Protein AF-A0A2V5LHI2-F1 (afdb_monomer)

Radius of gyration: 23.82 Å; Cα contacts (8 Å, |Δi|>4): 399; chains: 1; bounding box: 64×35×68 Å

Mean predicted aligned error: 6.92 Å

Structure (mmCIF, N/CA/C/O backbone):
data_AF-A0A2V5LHI2-F1
#
_entry.id   AF-A0A2V5LHI2-F1
#
loop_
_atom_site.group_PDB
_atom_site.id
_atom_site.type_symbol
_atom_site.label_atom_id
_atom_site.label_alt_id
_atom_site.label_comp_id
_atom_site.label_asym_id
_atom_site.label_entity_id
_atom_site.label_seq_id
_atom_site.pdbx_PDB_ins_code
_atom_site.Cartn_x
_atom_site.Cartn_y
_atom_site.Cartn_z
_atom_site.occupancy
_atom_site.B_iso_or_equiv
_atom_site.auth_seq_id
_atom_site.auth_comp_id
_atom_site.auth_asym_id
_atom_site.auth_atom_id
_atom_site.pdbx_PDB_model_num
ATOM 1 N N . MET A 1 1 ? -33.728 -12.551 20.801 1.00 77.94 1 MET A N 1
ATOM 2 C CA . MET A 1 1 ? -33.497 -11.741 19.587 1.00 77.94 1 MET A CA 1
ATOM 3 C C . MET A 1 1 ? -33.547 -12.678 18.391 1.00 77.94 1 MET A C 1
ATOM 5 O O . MET A 1 1 ? -32.832 -13.670 18.415 1.00 77.94 1 MET A O 1
ATOM 9 N N . LYS A 1 2 ? -34.434 -12.453 17.415 1.00 84.00 2 LYS A N 1
ATOM 10 C CA . LYS A 1 2 ? -34.475 -13.264 16.189 1.00 84.00 2 LYS A CA 1
ATOM 11 C C . LYS A 1 2 ? -33.563 -12.589 15.167 1.00 84.00 2 LYS A C 1
ATOM 13 O O . LYS A 1 2 ? -33.794 -11.435 14.829 1.00 84.00 2 LYS A O 1
ATOM 18 N N . LEU A 1 3 ? -32.499 -13.272 14.760 1.00 84.56 3 LEU A N 1
ATOM 19 C CA . LEU A 1 3 ? -31.575 -12.773 13.744 1.00 84.56 3 LEU A CA 1
ATOM 20 C C . LEU A 1 3 ? -32.176 -13.025 12.359 1.00 84.56 3 LEU A C 1
ATOM 22 O O . LEU A 1 3 ? -32.619 -14.139 12.074 1.00 84.56 3 LEU A O 1
ATOM 26 N N . HIS A 1 4 ? -32.191 -11.995 11.518 1.00 84.50 4 HIS A N 1
ATOM 27 C CA . HIS A 1 4 ? -32.606 -12.079 10.121 1.00 84.50 4 HIS A C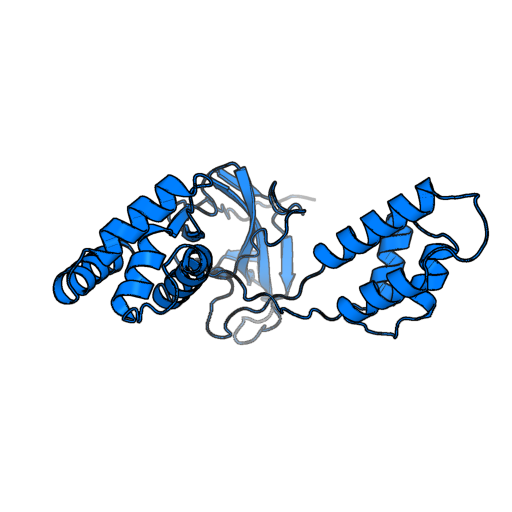A 1
ATOM 28 C C . HIS A 1 4 ? -31.360 -11.904 9.245 1.00 84.50 4 HIS A C 1
ATOM 30 O O . HIS A 1 4 ? -30.781 -10.818 9.252 1.00 84.50 4 HIS A O 1
ATOM 36 N N . PRO A 1 5 ? -30.898 -12.953 8.541 1.00 86.38 5 PRO A N 1
ATOM 37 C CA . PRO A 1 5 ? -29.776 -12.825 7.620 1.00 86.38 5 PRO A CA 1
ATOM 38 C C . PRO A 1 5 ? -30.110 -11.824 6.514 1.00 86.38 5 PRO A C 1
ATOM 40 O O . PRO A 1 5 ? -31.181 -11.902 5.917 1.00 86.38 5 PRO A O 1
ATOM 43 N N . THR A 1 6 ? -29.179 -10.923 6.215 1.00 87.12 6 THR A N 1
ATOM 44 C CA . THR A 1 6 ? -29.333 -9.926 5.143 1.00 87.12 6 THR A CA 1
ATOM 45 C C . THR A 1 6 ? -29.234 -10.547 3.749 1.00 87.12 6 THR A C 1
ATOM 47 O O . THR A 1 6 ? -29.628 -9.925 2.772 1.00 87.12 6 THR A O 1
ATOM 50 N N . GLY A 1 7 ? -28.689 -11.765 3.640 1.00 88.69 7 GLY A N 1
ATOM 51 C CA . GLY A 1 7 ? -28.425 -12.437 2.364 1.00 88.69 7 GLY A CA 1
ATOM 52 C C . GLY A 1 7 ? -27.186 -11.917 1.626 1.00 88.69 7 GLY A C 1
ATOM 53 O O . GLY A 1 7 ? -26.819 -12.474 0.595 1.00 88.69 7 GLY A O 1
ATOM 54 N N . VAL A 1 8 ? -26.516 -10.892 2.159 1.00 90.56 8 VAL A N 1
ATOM 55 C CA . VAL A 1 8 ? -25.285 -10.334 1.591 1.00 90.56 8 VAL A CA 1
ATOM 56 C C . VAL A 1 8 ? -24.135 -11.322 1.785 1.00 90.56 8 VAL A C 1
ATOM 58 O O . VAL A 1 8 ? -23.843 -11.737 2.907 1.00 90.56 8 VAL A O 1
ATOM 61 N N . VAL A 1 9 ? -23.458 -11.668 0.690 1.00 90.44 9 VAL A N 1
ATOM 62 C CA . VAL A 1 9 ? -22.260 -12.515 0.689 1.00 90.44 9 VAL A CA 1
ATOM 63 C C . VAL A 1 9 ? -21.150 -11.786 -0.056 1.00 90.44 9 VAL A C 1
ATOM 65 O O . VAL A 1 9 ? -21.345 -11.341 -1.185 1.00 90.44 9 VAL A O 1
ATOM 68 N N . LEU A 1 10 ? -19.985 -11.667 0.578 1.00 91.00 10 LEU A N 1
ATOM 69 C CA . LEU A 1 10 ? -18.801 -11.052 -0.013 1.00 91.00 10 LEU A CA 1
ATOM 70 C C . LEU A 1 10 ? -17.827 -12.154 -0.410 1.00 91.00 10 LEU A C 1
ATOM 72 O O . LEU A 1 10 ? -17.337 -12.890 0.445 1.00 91.00 10 LEU A O 1
ATOM 76 N N . TRP A 1 11 ? -17.563 -12.258 -1.707 1.00 89.25 11 TRP A N 1
ATOM 77 C CA . TRP A 1 11 ? -16.582 -13.193 -2.240 1.00 89.25 11 TRP A CA 1
ATOM 78 C C . TRP A 1 11 ? -15.240 -12.491 -2.462 1.00 89.25 11 TRP A C 1
ATOM 80 O O . TRP A 1 11 ? -15.242 -11.321 -2.861 1.00 89.25 11 TRP A O 1
ATOM 90 N N . PRO A 1 12 ? -14.116 -13.183 -2.213 1.00 88.75 12 PRO A N 1
ATOM 91 C CA . PRO A 1 12 ? -12.809 -12.714 -2.649 1.00 88.75 12 PRO A CA 1
ATOM 92 C C . PRO A 1 12 ? -12.713 -12.704 -4.188 1.00 88.75 12 PRO A C 1
ATOM 94 O O . PRO A 1 12 ? -13.161 -13.650 -4.840 1.00 88.75 12 PRO A O 1
ATOM 97 N N . ASP A 1 13 ? -12.126 -11.656 -4.762 1.00 89.50 13 ASP A N 1
ATOM 98 C CA . ASP A 1 13 ? -11.801 -11.506 -6.181 1.00 89.50 13 ASP A CA 1
ATOM 99 C C . ASP A 1 13 ? -10.279 -11.424 -6.405 1.00 89.50 13 ASP A C 1
ATOM 101 O O . ASP A 1 13 ? -9.618 -10.409 -6.171 1.00 89.50 13 ASP A O 1
ATOM 105 N N . ASN A 1 14 ? -9.709 -12.508 -6.931 1.00 88.31 14 ASN A N 1
ATOM 106 C CA . ASN A 1 14 ? -8.278 -12.601 -7.221 1.00 88.31 14 ASN A CA 1
ATOM 107 C C . ASN A 1 14 ? -7.810 -11.703 -8.381 1.00 88.31 14 ASN A C 1
ATOM 109 O O . ASN A 1 14 ? -6.608 -11.615 -8.623 1.00 88.31 14 ASN A O 1
ATOM 113 N N . LYS A 1 15 ? -8.725 -11.035 -9.093 1.00 89.19 15 LYS A N 1
ATOM 114 C CA . LYS A 1 15 ? -8.384 -10.061 -10.137 1.00 89.19 15 LYS A CA 1
ATOM 115 C C . LYS A 1 15 ? -8.011 -8.700 -9.570 1.00 89.19 15 LYS A C 1
ATOM 117 O O . LYS A 1 15 ? -7.418 -7.899 -10.287 1.00 89.19 15 LYS A O 1
ATOM 122 N N . ARG A 1 16 ? -8.337 -8.436 -8.302 1.00 90.94 16 ARG A N 1
ATOM 123 C CA . ARG A 1 16 ? -7.951 -7.208 -7.609 1.00 90.94 16 ARG A CA 1
ATOM 124 C C . ARG A 1 16 ? -6.487 -7.309 -7.209 1.00 90.94 16 ARG A C 1
ATOM 126 O O . ARG A 1 16 ? -6.136 -7.904 -6.188 1.00 90.94 16 ARG A O 1
ATOM 133 N N . VAL A 1 17 ? -5.631 -6.766 -8.065 1.00 92.12 17 VAL A N 1
ATOM 134 C CA . VAL A 1 17 ? -4.176 -6.877 -7.964 1.00 92.12 17 VAL A CA 1
ATOM 135 C C . VAL A 1 17 ? -3.530 -5.524 -7.715 1.00 92.12 17 VAL A C 1
ATOM 137 O O . VAL A 1 17 ? -4.006 -4.496 -8.181 1.00 92.12 17 VAL A O 1
ATOM 140 N N . VAL A 1 18 ? -2.404 -5.531 -7.007 1.00 90.69 18 VAL A N 1
ATOM 141 C CA . VAL A 1 18 ? -1.553 -4.351 -6.816 1.00 90.69 18 VAL A CA 1
ATOM 142 C C . VAL A 1 18 ? -0.156 -4.601 -7.375 1.00 90.69 18 VAL A C 1
ATOM 144 O O . VAL A 1 18 ? 0.395 -5.692 -7.215 1.00 90.69 18 VAL A O 1
ATOM 147 N N . VAL A 1 19 ? 0.438 -3.591 -8.016 1.00 91.06 19 VAL A N 1
ATOM 148 C CA . VAL A 1 19 ? 1.830 -3.660 -8.478 1.00 91.06 19 VAL A CA 1
ATOM 149 C C . VAL A 1 19 ? 2.781 -3.458 -7.304 1.00 91.06 19 VAL A C 1
ATOM 151 O O . VAL A 1 19 ? 2.748 -2.441 -6.610 1.00 91.06 19 VAL A O 1
ATOM 154 N N . ARG A 1 20 ? 3.673 -4.423 -7.098 1.00 88.44 20 ARG A N 1
ATOM 155 C CA . ARG A 1 20 ? 4.675 -4.428 -6.034 1.00 88.44 20 ARG A CA 1
ATOM 156 C C . ARG A 1 20 ? 6.087 -4.604 -6.587 1.00 88.44 20 ARG A C 1
ATOM 158 O O . ARG A 1 20 ? 6.254 -5.145 -7.679 1.00 88.44 20 ARG A O 1
ATOM 165 N N . PRO A 1 21 ? 7.120 -4.186 -5.835 1.00 91.00 21 PRO A N 1
ATOM 166 C CA . PRO A 1 21 ? 8.492 -4.494 -6.201 1.00 91.00 21 PRO A CA 1
ATOM 167 C C . PRO A 1 21 ? 8.709 -6.007 -6.162 1.00 91.00 21 PRO A C 1
ATOM 169 O O . PRO A 1 21 ? 8.462 -6.647 -5.139 1.00 91.00 21 PRO A O 1
ATOM 172 N N . PHE A 1 22 ? 9.231 -6.546 -7.254 1.00 93.00 22 PHE A N 1
ATOM 173 C CA . PHE A 1 22 ? 9.660 -7.929 -7.397 1.00 93.00 22 PHE A CA 1
ATOM 174 C C . PHE A 1 22 ? 11.152 -7.939 -7.743 1.00 93.00 22 PHE A C 1
ATOM 176 O O . PHE A 1 22 ? 11.567 -8.103 -8.889 1.00 93.00 22 PHE A O 1
ATOM 183 N N . ILE A 1 23 ? 11.972 -7.666 -6.727 1.00 92.94 23 ILE A N 1
ATOM 184 C CA . ILE A 1 23 ? 13.424 -7.513 -6.856 1.00 92.94 23 ILE A CA 1
ATOM 185 C C . ILE A 1 23 ? 14.093 -8.705 -6.178 1.00 92.94 23 ILE A C 1
ATOM 187 O O . ILE A 1 23 ? 13.801 -9.016 -5.024 1.00 92.94 23 ILE A O 1
ATOM 191 N N . SER A 1 24 ? 14.991 -9.379 -6.898 1.00 90.69 24 SER A N 1
ATOM 192 C CA . SER A 1 24 ? 15.757 -10.490 -6.335 1.00 90.69 24 SER A CA 1
ATOM 193 C C . SER A 1 24 ? 16.717 -10.000 -5.249 1.00 90.69 24 SER A C 1
ATOM 195 O O . SER A 1 24 ? 17.316 -8.935 -5.381 1.00 90.69 24 SER A O 1
ATOM 197 N N . LEU A 1 25 ? 16.898 -10.804 -4.199 1.00 90.12 25 LEU A N 1
ATOM 198 C CA . LEU A 1 25 ? 17.943 -10.573 -3.196 1.00 90.12 25 LEU A CA 1
ATOM 199 C C . LEU A 1 25 ? 19.353 -10.842 -3.752 1.00 90.12 25 LEU A C 1
ATOM 201 O O . LEU A 1 25 ? 20.334 -10.381 -3.177 1.00 90.12 25 LEU A O 1
ATOM 205 N N . ASP A 1 26 ? 19.451 -11.578 -4.861 1.00 92.25 26 ASP A N 1
ATOM 206 C CA . ASP A 1 26 ? 20.698 -11.816 -5.582 1.00 92.25 26 ASP A CA 1
ATOM 207 C C . ASP A 1 26 ? 21.039 -10.602 -6.459 1.00 92.25 26 ASP A C 1
ATOM 209 O O . ASP A 1 26 ? 20.414 -10.363 -7.498 1.00 92.25 26 ASP A O 1
ATOM 213 N N . SER A 1 27 ? 22.041 -9.832 -6.032 1.00 90.69 27 SER A N 1
ATOM 214 C CA . SER A 1 27 ? 22.487 -8.629 -6.735 1.00 90.69 27 SER A CA 1
ATOM 215 C C . SER A 1 27 ? 23.040 -8.925 -8.128 1.00 90.69 27 SER A C 1
ATOM 217 O O . SER A 1 27 ? 22.843 -8.110 -9.026 1.00 90.69 27 SER A O 1
ATOM 219 N N . THR A 1 28 ? 23.664 -10.086 -8.351 1.00 93.81 28 THR A N 1
ATOM 220 C CA . THR A 1 28 ? 24.168 -10.478 -9.674 1.00 93.81 28 THR A CA 1
ATOM 221 C C . THR A 1 28 ? 23.007 -10.654 -10.643 1.00 93.81 28 THR A C 1
ATOM 223 O O . THR A 1 28 ? 23.016 -10.091 -11.736 1.00 93.81 28 THR A O 1
ATOM 226 N N . ARG A 1 29 ? 21.934 -11.324 -10.209 1.00 94.94 29 ARG A N 1
ATOM 227 C CA . ARG A 1 29 ? 20.726 -11.478 -11.029 1.00 94.94 29 ARG A CA 1
ATOM 228 C C . ARG A 1 29 ? 20.081 -10.137 -11.377 1.00 94.94 29 ARG A C 1
ATOM 230 O O . ARG A 1 29 ? 19.601 -9.966 -12.499 1.00 94.94 29 ARG A O 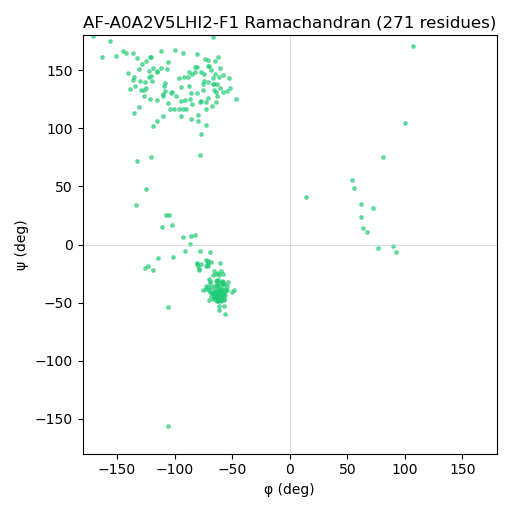1
ATOM 237 N N . VAL A 1 30 ? 20.034 -9.198 -10.432 1.00 96.00 30 VAL A N 1
ATOM 238 C CA . VAL A 1 30 ? 19.481 -7.858 -10.686 1.00 96.00 30 VAL A CA 1
ATOM 239 C C . VAL A 1 30 ? 20.358 -7.100 -11.693 1.00 96.00 30 VAL A C 1
ATOM 241 O O . VAL A 1 30 ? 19.825 -6.565 -12.667 1.00 96.00 30 VAL A O 1
ATOM 244 N N . GLN A 1 31 ? 21.684 -7.139 -11.539 1.00 94.94 31 GLN A N 1
ATOM 245 C CA . GLN A 1 31 ? 22.635 -6.548 -12.488 1.00 94.94 31 GLN A CA 1
ATOM 246 C C . GLN A 1 31 ? 22.507 -7.144 -13.897 1.00 94.94 31 GLN A C 1
ATOM 248 O O . GLN A 1 31 ? 22.465 -6.392 -14.867 1.00 94.94 31 GLN A O 1
ATOM 253 N N . ASP A 1 32 ? 22.350 -8.462 -14.029 1.00 96.06 32 ASP A N 1
ATOM 254 C CA . ASP A 1 32 ? 22.187 -9.133 -15.326 1.00 96.06 32 ASP A CA 1
ATOM 255 C C . ASP A 1 32 ? 20.882 -8.743 -16.039 1.00 96.06 32 ASP A C 1
ATOM 257 O O . ASP A 1 32 ? 20.818 -8.657 -17.270 1.00 96.06 32 ASP A O 1
ATOM 261 N N . ILE A 1 33 ? 19.794 -8.532 -15.291 1.00 96.94 33 ILE A N 1
ATOM 262 C CA . ILE A 1 33 ? 18.530 -8.018 -15.845 1.00 96.94 33 ILE A CA 1
ATOM 263 C C . ILE A 1 33 ? 18.723 -6.578 -16.335 1.00 96.94 33 ILE A C 1
ATOM 265 O O . ILE A 1 33 ? 18.349 -6.270 -17.467 1.00 96.94 33 ILE A O 1
ATOM 269 N N . ILE A 1 34 ? 19.349 -5.723 -15.520 1.00 96.38 34 ILE A N 1
ATOM 270 C CA . ILE A 1 34 ? 19.634 -4.328 -15.876 1.00 96.38 34 ILE A CA 1
ATOM 271 C C . ILE A 1 34 ? 20.522 -4.259 -17.120 1.00 96.38 34 ILE A C 1
ATOM 273 O O . ILE A 1 34 ? 20.179 -3.556 -18.064 1.00 96.38 34 ILE A O 1
ATOM 277 N N . ALA A 1 35 ? 21.616 -5.021 -17.168 1.00 95.44 35 ALA A N 1
ATOM 278 C CA . ALA A 1 35 ? 22.545 -5.028 -18.294 1.00 95.44 35 ALA A CA 1
ATOM 279 C C . ALA A 1 35 ? 21.849 -5.395 -19.613 1.00 95.44 35 ALA A C 1
ATOM 281 O O . ALA A 1 35 ? 22.081 -4.758 -20.638 1.00 95.44 35 ALA A O 1
ATOM 282 N N . ARG A 1 36 ? 20.932 -6.372 -19.585 1.00 96.69 36 ARG A N 1
ATOM 283 C CA . ARG A 1 36 ? 20.119 -6.734 -20.757 1.00 96.69 36 ARG A CA 1
ATOM 284 C C . ARG A 1 36 ? 19.165 -5.620 -21.179 1.00 96.69 36 ARG A C 1
ATOM 286 O O . ARG A 1 36 ? 19.010 -5.399 -22.373 1.00 96.69 36 ARG A O 1
ATOM 293 N N . ALA A 1 37 ? 18.555 -4.911 -20.231 1.00 96.31 37 ALA A N 1
ATOM 294 C CA . ALA A 1 37 ? 17.693 -3.769 -20.534 1.00 96.31 37 ALA A CA 1
ATOM 295 C C . ALA A 1 37 ? 18.483 -2.568 -21.092 1.00 96.31 37 ALA A C 1
ATOM 297 O O . ALA A 1 37 ? 18.002 -1.888 -21.996 1.00 96.31 37 ALA A O 1
ATOM 298 N N . LEU A 1 38 ? 19.700 -2.325 -20.593 1.00 95.19 38 LEU A N 1
ATOM 299 C CA . LEU A 1 38 ? 20.604 -1.282 -21.094 1.00 95.19 38 LEU A CA 1
ATOM 300 C C . LEU A 1 38 ? 21.160 -1.605 -22.490 1.00 95.19 38 LEU A C 1
ATOM 302 O O . LEU A 1 38 ? 21.418 -0.692 -23.267 1.00 95.19 38 LEU A O 1
ATOM 306 N N . ALA A 1 39 ? 21.307 -2.889 -22.831 1.00 95.62 39 ALA A N 1
ATOM 307 C CA . ALA A 1 39 ? 21.770 -3.324 -24.148 1.00 95.62 39 ALA A CA 1
ATOM 308 C C . ALA A 1 39 ? 20.743 -3.103 -25.279 1.00 95.62 39 ALA A C 1
ATOM 310 O O . ALA A 1 39 ? 21.112 -3.190 -26.450 1.00 95.62 39 ALA A O 1
ATOM 311 N N . LEU A 1 40 ? 19.474 -2.825 -24.954 1.00 96.94 40 LEU A N 1
ATOM 312 C CA . LEU A 1 40 ? 18.441 -2.515 -25.943 1.00 96.94 40 LEU A CA 1
ATOM 313 C C . LEU A 1 40 ? 18.603 -1.096 -26.493 1.00 96.94 40 LEU A C 1
ATOM 315 O O . LEU A 1 40 ? 18.782 -0.124 -25.748 1.00 96.94 40 LEU A O 1
ATOM 319 N N . SER A 1 41 ? 18.418 -0.953 -27.804 1.00 97.06 41 SER A N 1
ATOM 320 C CA . SER A 1 41 ? 18.266 0.364 -28.425 1.00 97.06 41 SER A CA 1
ATOM 321 C C . SER A 1 41 ? 17.019 1.092 -27.893 1.00 97.06 41 SER A C 1
ATOM 323 O O . SER A 1 41 ? 16.112 0.481 -27.319 1.00 97.06 41 SER A O 1
ATOM 325 N N . GLU A 1 42 ? 16.951 2.417 -28.068 1.00 96.38 42 GLU A N 1
ATOM 326 C CA . GLU A 1 42 ? 15.760 3.193 -27.669 1.00 96.38 42 GLU A CA 1
ATOM 327 C C . GLU A 1 42 ? 14.474 2.678 -28.347 1.00 96.38 42 GLU A C 1
ATOM 329 O O . GLU A 1 42 ? 13.512 2.407 -27.627 1.00 96.38 42 GLU A O 1
ATOM 334 N N . PRO A 1 43 ? 14.439 2.420 -29.676 1.00 97.94 43 PRO A N 1
ATOM 335 C CA . PRO A 1 43 ? 13.223 1.917 -30.321 1.00 97.94 43 PRO A CA 1
ATOM 336 C C . PRO A 1 43 ? 12.797 0.532 -29.816 1.00 97.94 43 PRO A C 1
ATOM 338 O O . PRO A 1 43 ? 11.606 0.238 -29.716 1.00 97.94 43 PRO A O 1
ATOM 341 N N . GLU A 1 44 ? 13.755 -0.338 -29.485 1.00 98.19 44 GLU A N 1
ATOM 342 C CA . GLU A 1 44 ? 13.452 -1.644 -28.889 1.00 98.19 44 GLU A CA 1
ATOM 343 C C . GLU A 1 44 ? 12.882 -1.492 -27.481 1.00 98.19 44 GLU A C 1
ATOM 345 O O . GLU A 1 44 ? 11.914 -2.169 -27.144 1.00 98.19 44 GLU A O 1
ATOM 350 N N . THR A 1 45 ? 13.443 -0.582 -26.684 1.00 98.19 45 THR A N 1
ATOM 351 C CA . THR A 1 45 ? 12.963 -0.281 -25.332 1.00 98.19 45 THR A CA 1
ATOM 352 C C . THR A 1 45 ? 11.524 0.229 -25.361 1.00 98.19 45 THR A C 1
ATOM 354 O O . THR A 1 45 ? 10.682 -0.282 -24.628 1.00 98.19 45 THR A O 1
ATOM 357 N N . GLU A 1 46 ? 11.214 1.187 -26.237 1.00 97.94 46 GLU A N 1
ATOM 358 C CA . GLU A 1 46 ? 9.853 1.710 -26.407 1.00 97.94 46 GLU A CA 1
ATOM 359 C C . GLU A 1 46 ? 8.878 0.612 -26.835 1.00 97.94 46 GLU A C 1
ATOM 361 O O . GLU A 1 46 ? 7.795 0.480 -26.263 1.00 97.94 46 GLU A O 1
ATOM 366 N N . LYS A 1 47 ? 9.281 -0.237 -27.788 1.00 98.19 47 LYS A N 1
ATOM 367 C CA . LYS A 1 47 ? 8.471 -1.378 -28.220 1.00 98.19 47 LYS A CA 1
ATOM 368 C C . LYS A 1 47 ? 8.184 -2.343 -27.067 1.00 98.19 47 LYS A C 1
ATOM 370 O O . LYS A 1 47 ? 7.040 -2.762 -26.913 1.00 98.19 47 LYS A O 1
ATOM 375 N N . GLN A 1 48 ? 9.191 -2.708 -26.271 1.00 98.06 48 GLN A N 1
ATOM 376 C CA . GLN A 1 48 ? 8.999 -3.607 -25.127 1.00 98.06 48 GLN A CA 1
ATOM 377 C C . GLN A 1 48 ? 8.122 -2.969 -24.048 1.00 98.06 48 GLN A C 1
ATOM 379 O O . GLN A 1 48 ? 7.225 -3.625 -23.526 1.00 98.06 48 GLN A O 1
ATOM 384 N N . LEU A 1 49 ? 8.324 -1.683 -23.758 1.00 97.44 49 LEU A N 1
ATOM 385 C CA . LEU A 1 49 ? 7.502 -0.951 -22.801 1.00 97.44 49 LEU A CA 1
ATOM 386 C C . LEU A 1 49 ? 6.028 -0.910 -23.225 1.00 97.44 49 LEU A C 1
ATOM 388 O O . LEU A 1 49 ? 5.155 -1.083 -22.381 1.00 97.44 49 LEU A O 1
ATOM 392 N N . LEU A 1 50 ? 5.739 -0.716 -24.516 1.00 96.69 50 LEU A N 1
ATOM 393 C CA . LEU A 1 50 ? 4.366 -0.736 -25.031 1.00 96.69 50 LEU A CA 1
ATOM 394 C C . LEU A 1 50 ? 3.703 -2.108 -24.873 1.00 96.69 50 LEU A C 1
ATOM 396 O O . LEU A 1 50 ? 2.537 -2.167 -24.493 1.00 96.69 50 LEU A O 1
ATOM 400 N N . LEU A 1 51 ? 4.437 -3.196 -25.129 1.00 96.31 51 LEU A N 1
ATOM 401 C CA . LEU A 1 51 ? 3.925 -4.556 -24.931 1.00 96.31 51 LEU A CA 1
ATOM 402 C C . LEU A 1 51 ? 3.600 -4.813 -23.458 1.00 96.31 51 LEU A C 1
ATOM 404 O O . LEU A 1 51 ? 2.492 -5.227 -23.141 1.00 96.31 51 LEU A O 1
ATOM 408 N N . VAL A 1 52 ? 4.530 -4.479 -22.558 1.00 94.88 52 VAL A N 1
ATOM 409 C CA . VAL A 1 52 ? 4.300 -4.627 -21.116 1.00 94.88 52 VAL A CA 1
ATOM 410 C C . VAL A 1 52 ? 3.154 -3.731 -20.655 1.00 94.88 52 VAL A C 1
ATOM 412 O O . VAL A 1 52 ? 2.365 -4.140 -19.821 1.00 94.88 52 VAL A O 1
ATOM 415 N N . ARG A 1 53 ? 2.992 -2.522 -21.197 1.00 94.81 53 ARG A N 1
ATOM 416 C CA . ARG A 1 53 ? 1.839 -1.682 -20.849 1.00 94.81 53 ARG A CA 1
ATOM 417 C C . ARG A 1 53 ? 0.524 -2.336 -21.258 1.00 94.81 53 ARG A C 1
ATOM 419 O O . ARG A 1 53 ? -0.371 -2.418 -20.428 1.00 94.81 53 ARG A O 1
ATOM 426 N N . ALA A 1 54 ? 0.431 -2.847 -22.484 1.00 93.25 54 ALA A N 1
ATOM 427 C CA . ALA A 1 54 ? -0.782 -3.494 -22.982 1.00 93.25 54 ALA A CA 1
ATOM 428 C C . ALA A 1 54 ? -1.230 -4.681 -22.109 1.00 93.25 54 ALA A C 1
ATOM 430 O O . ALA A 1 54 ? -2.427 -4.880 -21.925 1.00 93.25 54 ALA A O 1
ATOM 431 N N . ASP A 1 55 ? -0.287 -5.418 -21.518 1.00 90.94 55 ASP A N 1
ATOM 432 C CA . ASP A 1 55 ? -0.598 -6.551 -20.641 1.00 90.94 55 ASP A CA 1
ATOM 433 C C . ASP A 1 55 ? -1.166 -6.128 -19.263 1.00 90.94 55 ASP A C 1
ATOM 435 O O . ASP A 1 55 ? -1.779 -6.946 -18.572 1.00 90.94 55 ASP A O 1
ATOM 439 N N . PHE A 1 56 ? -0.979 -4.874 -18.827 1.00 90.06 56 PHE A N 1
ATOM 440 C CA . PHE A 1 56 ? -1.292 -4.421 -17.459 1.00 90.06 56 PHE A CA 1
ATOM 441 C C . PHE A 1 56 ? -2.268 -3.231 -17.379 1.00 90.06 56 PHE A C 1
ATOM 443 O O . PHE A 1 56 ? -2.863 -3.027 -16.321 1.00 90.06 56 PHE A O 1
ATOM 450 N N . ASP A 1 57 ? -2.467 -2.467 -18.457 1.00 84.69 57 ASP A N 1
ATOM 451 C CA . ASP A 1 57 ? -3.202 -1.185 -18.449 1.00 84.69 57 ASP A CA 1
ATOM 452 C C . ASP A 1 57 ? -4.658 -1.309 -17.964 1.00 84.69 57 ASP A C 1
ATOM 454 O O . ASP A 1 57 ? -5.174 -0.432 -17.282 1.00 84.69 57 ASP A O 1
ATOM 458 N N . GLU A 1 58 ? -5.319 -2.440 -18.232 1.00 87.81 58 GLU A N 1
ATOM 459 C CA . GLU A 1 58 ? -6.716 -2.655 -17.822 1.00 87.81 58 GLU A CA 1
ATOM 460 C C . GLU A 1 58 ? -6.899 -2.882 -16.309 1.00 87.81 58 GLU A C 1
ATOM 462 O O . GLU A 1 58 ? -8.028 -2.862 -15.817 1.00 87.81 58 GLU A O 1
ATOM 467 N N . ARG A 1 59 ? -5.815 -3.140 -15.564 1.00 88.31 59 ARG A N 1
ATOM 468 C CA . ARG A 1 59 ? -5.873 -3.608 -14.165 1.00 88.31 59 ARG A CA 1
ATOM 469 C C . ARG A 1 59 ? -5.323 -2.615 -13.151 1.00 88.31 59 ARG A C 1
ATOM 471 O O . ARG A 1 59 ? -5.536 -2.799 -11.956 1.00 88.31 59 ARG A O 1
ATOM 478 N N . HIS A 1 60 ? -4.645 -1.563 -13.604 1.00 90.19 60 HIS A N 1
ATOM 479 C CA . HIS A 1 60 ? -3.890 -0.671 -12.727 1.00 90.19 60 HIS A CA 1
ATOM 480 C C . HIS A 1 60 ? -4.116 0.793 -13.055 1.00 90.19 60 HIS A C 1
ATOM 482 O O . HIS A 1 60 ? -4.181 1.190 -14.212 1.00 90.19 60 HIS A O 1
ATOM 488 N N . ILE A 1 61 ? -4.135 1.606 -12.004 1.00 84.94 61 ILE A N 1
ATOM 489 C CA . ILE A 1 61 ? -4.096 3.062 -12.109 1.00 84.94 61 ILE A CA 1
ATOM 490 C C . ILE A 1 61 ? -2.630 3.499 -11.969 1.00 84.94 61 ILE A C 1
ATOM 492 O O . ILE A 1 61 ? -1.912 3.010 -11.096 1.00 84.94 61 ILE A O 1
ATOM 496 N N . ASP A 1 62 ? -2.180 4.418 -12.827 1.00 84.94 62 ASP A N 1
ATOM 497 C CA . ASP A 1 62 ? -0.856 5.058 -12.764 1.00 84.94 62 ASP A CA 1
ATOM 498 C C . ASP A 1 62 ? 0.354 4.090 -12.758 1.00 84.94 62 ASP A C 1
ATOM 500 O O . ASP A 1 62 ? 1.292 4.239 -11.962 1.00 84.94 62 ASP A O 1
ATOM 504 N N . LEU A 1 63 ? 0.385 3.114 -13.677 1.00 91.00 63 LEU A N 1
ATOM 505 C CA . LEU A 1 63 ? 1.507 2.165 -13.830 1.00 91.00 63 LEU A CA 1
ATOM 506 C C . LEU A 1 63 ? 2.876 2.847 -13.907 1.00 91.00 63 LEU A C 1
ATOM 508 O O . LEU A 1 63 ? 3.824 2.400 -13.261 1.00 91.00 63 LEU A O 1
ATOM 512 N N . ASP A 1 64 ? 2.968 3.963 -14.628 1.00 93.88 64 ASP A N 1
ATOM 513 C CA . ASP A 1 64 ? 4.226 4.686 -14.813 1.00 93.88 64 ASP A CA 1
ATOM 514 C C . ASP A 1 64 ? 4.810 5.174 -13.491 1.00 93.88 64 ASP A C 1
ATOM 516 O O . ASP A 1 64 ? 6.009 5.042 -13.238 1.00 93.88 64 ASP A O 1
ATOM 520 N N . LYS A 1 65 ? 3.953 5.664 -12.593 1.00 91.56 65 LYS A N 1
ATOM 521 C CA . LYS A 1 65 ? 4.368 6.102 -11.261 1.00 91.56 65 LYS A CA 1
ATOM 522 C C . LYS A 1 65 ? 4.910 4.929 -10.444 1.00 91.56 65 LYS A C 1
ATOM 524 O O . LYS A 1 65 ? 5.938 5.067 -9.776 1.00 91.56 65 LYS A O 1
ATOM 529 N N . SER A 1 66 ? 4.255 3.772 -10.519 1.00 91.81 66 SER A N 1
ATOM 530 C CA . SER A 1 66 ? 4.697 2.541 -9.852 1.00 91.81 66 SER A CA 1
ATOM 531 C C . SER A 1 66 ? 6.036 2.044 -10.401 1.00 91.81 66 SER A C 1
ATOM 533 O O . SER A 1 66 ? 6.968 1.791 -9.635 1.00 91.81 66 SER A O 1
ATOM 535 N N . TRP A 1 67 ? 6.185 1.983 -11.724 1.00 96.00 67 TRP A N 1
ATOM 536 C CA . TRP A 1 67 ? 7.421 1.551 -12.372 1.00 96.00 67 TRP A CA 1
ATOM 537 C C . TRP A 1 67 ? 8.583 2.507 -12.111 1.00 96.00 67 TRP A C 1
ATOM 539 O O . TRP A 1 67 ? 9.673 2.046 -11.784 1.00 96.00 67 TRP A O 1
ATOM 549 N N . LEU A 1 68 ? 8.369 3.825 -12.134 1.00 96.31 68 LEU A N 1
ATOM 550 C CA . LEU A 1 68 ? 9.410 4.787 -11.760 1.00 96.31 68 LEU A CA 1
ATOM 551 C C . LEU A 1 68 ? 9.856 4.613 -10.302 1.00 96.31 68 LEU A C 1
ATOM 553 O O . LEU A 1 68 ? 11.055 4.640 -10.023 1.00 96.31 68 LEU A O 1
ATOM 557 N N . ARG A 1 69 ? 8.928 4.365 -9.367 1.00 92.94 69 ARG A N 1
ATOM 558 C CA . ARG A 1 69 ? 9.284 4.054 -7.970 1.00 92.94 69 ARG A CA 1
ATOM 559 C C . ARG A 1 69 ? 10.121 2.780 -7.864 1.00 92.94 69 ARG A C 1
ATOM 561 O O . ARG A 1 69 ? 11.040 2.727 -7.050 1.00 92.94 69 ARG A O 1
ATOM 568 N N . HIS A 1 70 ? 9.820 1.754 -8.657 1.00 95.25 70 HIS A N 1
ATOM 569 C CA . HIS A 1 70 ? 10.591 0.507 -8.671 1.00 95.25 70 HIS A CA 1
ATOM 570 C C . HIS A 1 70 ? 11.956 0.675 -9.338 1.00 95.25 70 HIS A C 1
ATOM 572 O O . HIS A 1 70 ? 12.943 0.142 -8.833 1.00 95.25 70 HIS A O 1
ATOM 578 N N . PHE A 1 71 ? 12.045 1.495 -10.384 1.00 96.69 71 PHE A N 1
ATOM 579 C CA . PHE A 1 71 ? 13.314 1.893 -10.982 1.00 96.69 71 PHE A CA 1
ATOM 580 C C . PHE A 1 71 ? 14.241 2.546 -9.952 1.00 96.69 71 PHE A C 1
ATOM 582 O O . PHE A 1 71 ? 15.393 2.138 -9.830 1.00 96.69 71 PHE A O 1
ATOM 589 N N . GLU A 1 72 ? 13.755 3.500 -9.150 1.00 95.19 72 GLU A N 1
ATOM 590 C CA . GLU A 1 72 ? 14.601 4.153 -8.138 1.00 95.19 72 GLU A CA 1
ATOM 591 C C . GLU A 1 72 ? 15.141 3.164 -7.085 1.00 95.19 72 GLU A C 1
ATOM 593 O O . GLU A 1 72 ? 16.230 3.379 -6.557 1.00 95.19 72 GLU A O 1
ATOM 598 N N . LYS A 1 73 ? 14.454 2.038 -6.828 1.00 94.25 73 LYS A N 1
ATOM 599 C CA . LYS A 1 73 ? 14.957 0.979 -5.929 1.00 94.25 73 LYS A CA 1
ATOM 600 C C . LYS A 1 73 ? 16.154 0.220 -6.501 1.00 94.25 73 LYS A C 1
ATOM 602 O O . LYS A 1 73 ? 16.998 -0.235 -5.733 1.00 94.25 73 LYS A O 1
ATOM 607 N N . VAL A 1 74 ? 16.232 0.072 -7.823 1.00 95.38 74 VAL A N 1
ATOM 608 C CA . VAL A 1 74 ? 17.330 -0.644 -8.498 1.00 95.38 74 VAL A CA 1
ATOM 609 C C . VAL A 1 74 ? 18.371 0.288 -9.116 1.00 95.38 74 VAL A C 1
ATOM 611 O O . VAL A 1 74 ? 19.461 -0.157 -9.464 1.00 95.38 74 VAL A O 1
ATOM 614 N N . ARG A 1 75 ? 18.087 1.593 -9.186 1.00 93.94 75 ARG A N 1
ATOM 615 C CA . ARG A 1 75 ? 18.997 2.629 -9.685 1.00 93.94 75 ARG A CA 1
ATOM 616 C C . ARG A 1 75 ? 20.413 2.567 -9.095 1.00 93.94 75 ARG A C 1
ATOM 618 O O . ARG A 1 75 ? 21.341 2.766 -9.873 1.00 93.94 75 ARG A O 1
ATOM 625 N N . PRO A 1 76 ? 20.641 2.264 -7.798 1.00 92.88 76 PRO A N 1
ATOM 626 C CA . PRO A 1 76 ? 22.000 2.143 -7.258 1.00 92.88 76 PRO A CA 1
ATOM 627 C C . PRO A 1 76 ? 22.864 1.058 -7.918 1.00 92.88 76 PRO A C 1
ATOM 629 O O . PRO A 1 76 ? 24.077 1.059 -7.738 1.00 92.88 76 PRO A O 1
ATOM 632 N N . GLN A 1 77 ? 22.259 0.124 -8.657 1.00 91.38 77 GLN A N 1
ATOM 633 C CA . GLN A 1 77 ? 22.961 -0.954 -9.361 1.00 91.38 77 GLN A CA 1
ATOM 634 C C . GLN A 1 77 ? 23.353 -0.581 -10.795 1.00 91.38 77 GLN A C 1
ATOM 636 O O . GLN A 1 77 ? 24.025 -1.352 -11.475 1.00 91.38 77 GLN A O 1
ATOM 641 N N . ILE A 1 78 ? 22.929 0.594 -11.256 1.00 90.06 78 ILE A N 1
ATOM 642 C CA . ILE A 1 78 ? 23.256 1.137 -12.569 1.00 90.06 78 ILE A CA 1
ATOM 643 C C . ILE A 1 78 ? 24.578 1.912 -12.461 1.00 90.06 78 ILE A C 1
ATOM 645 O O . ILE A 1 78 ? 24.750 2.676 -11.504 1.00 90.06 78 ILE A O 1
ATOM 649 N N . PRO A 1 79 ? 25.511 1.764 -13.422 1.00 83.50 79 PRO A N 1
ATOM 650 C CA . PRO A 1 79 ? 26.754 2.528 -13.440 1.00 83.50 79 PRO A CA 1
ATOM 651 C C . PRO A 1 79 ? 26.529 4.044 -13.322 1.00 83.50 79 PRO A C 1
ATOM 653 O O . PRO A 1 79 ? 25.674 4.638 -13.984 1.00 83.50 79 PRO A O 1
ATOM 656 N N . ALA A 1 80 ? 27.320 4.698 -12.469 1.00 79.56 80 ALA A N 1
ATOM 657 C CA . ALA A 1 80 ? 27.202 6.133 -12.240 1.00 79.56 80 ALA A CA 1
ATOM 658 C C . ALA A 1 80 ? 27.512 6.942 -13.514 1.00 79.56 80 ALA A C 1
ATOM 660 O O . ALA A 1 80 ? 28.479 6.668 -14.222 1.00 79.56 80 ALA A O 1
ATOM 661 N N . GLY A 1 81 ? 26.717 7.985 -13.771 1.00 73.44 81 GLY A N 1
ATOM 662 C CA . GLY A 1 81 ? 26.910 8.907 -14.899 1.00 73.44 81 GLY A CA 1
ATOM 663 C C . GLY A 1 81 ? 26.157 8.535 -16.179 1.00 73.44 81 GLY A C 1
ATOM 664 O O . GLY A 1 81 ? 26.116 9.342 -17.108 1.00 73.44 81 GLY A O 1
ATOM 665 N N . GLU A 1 82 ? 25.508 7.371 -16.223 1.00 78.50 82 GLU A N 1
ATOM 666 C CA . GLU A 1 82 ? 24.685 6.968 -17.360 1.00 78.50 82 GLU A CA 1
ATOM 667 C C . GLU A 1 82 ? 23.372 7.768 -17.403 1.00 78.50 82 GLU A C 1
ATOM 669 O O . GLU A 1 82 ? 22.588 7.793 -16.448 1.00 78.50 82 GLU A O 1
ATOM 674 N N . ARG A 1 83 ? 23.128 8.468 -18.517 1.00 84.81 83 ARG A N 1
ATOM 675 C CA . ARG A 1 83 ? 21.854 9.156 -18.759 1.00 84.81 83 ARG A CA 1
ATOM 676 C C . ARG A 1 83 ? 20.873 8.167 -19.369 1.00 84.81 83 ARG A C 1
ATOM 678 O O . ARG A 1 83 ? 21.005 7.806 -20.532 1.00 84.81 83 ARG A O 1
ATOM 685 N N . ILE A 1 84 ? 19.881 7.766 -18.585 1.00 93.19 84 ILE A N 1
ATOM 686 C CA . ILE A 1 84 ? 18.854 6.812 -19.005 1.00 93.19 84 ILE A CA 1
ATOM 687 C C . ILE A 1 84 ? 17.595 7.575 -19.418 1.00 93.19 84 ILE A C 1
ATOM 689 O O . ILE A 1 84 ? 17.095 8.409 -18.658 1.00 93.19 84 ILE A O 1
ATOM 693 N N . SER A 1 85 ? 17.094 7.283 -20.619 1.00 95.56 85 SER A N 1
ATOM 694 C CA . SER A 1 85 ? 15.836 7.821 -21.135 1.00 95.56 85 SER A CA 1
ATOM 695 C C . SER A 1 85 ? 14.653 7.412 -20.250 1.00 95.56 85 SER A C 1
ATOM 697 O O . SER A 1 85 ? 14.667 6.371 -19.593 1.00 95.56 85 SER A O 1
ATOM 699 N N . GLU A 1 86 ? 13.605 8.231 -20.215 1.00 96.56 86 GLU A N 1
ATOM 700 C CA . GLU A 1 86 ? 12.406 7.928 -19.427 1.00 96.56 86 GLU A CA 1
ATOM 701 C C . GLU A 1 86 ? 11.741 6.589 -19.810 1.00 96.56 86 GLU A C 1
ATOM 703 O O . GLU A 1 86 ? 11.492 5.800 -18.893 1.00 96.56 86 GLU A O 1
ATOM 708 N N . PRO A 1 87 ? 11.565 6.238 -21.105 1.00 97.81 87 PRO A N 1
ATOM 709 C CA . PRO A 1 87 ? 11.066 4.918 -21.491 1.00 97.81 87 PRO A CA 1
ATOM 710 C C . PRO A 1 87 ? 11.907 3.770 -20.926 1.00 97.81 87 PRO A C 1
ATOM 712 O O . PRO A 1 87 ? 11.360 2.773 -20.456 1.00 97.81 87 PRO A O 1
ATOM 715 N N . ARG A 1 88 ? 13.239 3.912 -20.892 1.00 97.69 88 ARG A N 1
ATOM 716 C CA . ARG A 1 88 ? 14.109 2.876 -20.324 1.00 97.69 88 ARG A CA 1
ATOM 717 C C . ARG A 1 88 ? 14.001 2.791 -18.805 1.00 97.69 88 ARG A C 1
ATOM 719 O O . ARG A 1 88 ? 14.013 1.685 -18.269 1.00 97.69 88 ARG A O 1
ATOM 726 N N . ARG A 1 89 ? 13.834 3.917 -18.104 1.00 97.81 89 ARG A N 1
ATOM 727 C CA . ARG A 1 89 ? 13.561 3.917 -16.653 1.00 97.81 89 ARG A CA 1
ATOM 728 C C . ARG A 1 89 ? 12.260 3.176 -16.345 1.00 97.81 89 ARG A C 1
ATOM 730 O O . ARG A 1 89 ? 12.257 2.316 -15.469 1.00 97.81 89 ARG A O 1
ATOM 737 N N . LEU A 1 90 ? 11.195 3.462 -17.095 1.00 98.06 90 LEU A N 1
ATOM 738 C CA . LEU A 1 90 ? 9.907 2.776 -16.972 1.00 98.06 90 LEU A CA 1
ATOM 739 C C . LEU A 1 90 ? 10.036 1.279 -17.254 1.00 98.06 90 LEU A C 1
ATOM 741 O O . LEU A 1 90 ? 9.591 0.469 -16.447 1.00 98.06 90 LEU A O 1
ATOM 745 N N . PHE A 1 91 ? 10.704 0.907 -18.346 1.00 98.19 91 PHE A N 1
ATOM 746 C CA . PHE A 1 91 ? 10.888 -0.494 -18.715 1.00 98.19 91 PHE A CA 1
ATOM 747 C C . PHE A 1 91 ? 11.684 -1.273 -17.659 1.00 98.19 91 PHE A C 1
ATOM 749 O O . PHE A 1 91 ? 11.248 -2.337 -17.227 1.00 98.19 91 PHE A O 1
ATOM 756 N N . ILE A 1 92 ? 12.803 -0.725 -17.172 1.00 97.62 92 ILE A N 1
ATOM 757 C CA . ILE A 1 92 ? 13.572 -1.332 -16.073 1.00 97.62 92 ILE A CA 1
ATOM 758 C C . ILE A 1 92 ? 12.696 -1.470 -14.823 1.00 97.62 92 ILE A C 1
ATOM 760 O O . ILE A 1 92 ? 12.674 -2.531 -14.205 1.00 97.62 92 ILE A O 1
ATOM 764 N N . GLY A 1 93 ? 11.942 -0.430 -14.464 1.00 97.56 93 GLY A N 1
ATOM 765 C CA . GLY A 1 93 ? 10.993 -0.481 -13.354 1.00 97.56 93 GLY A CA 1
ATOM 766 C C . GLY A 1 93 ? 9.960 -1.600 -13.497 1.00 97.56 93 GLY A C 1
ATOM 767 O O . GLY A 1 93 ? 9.714 -2.338 -12.540 1.00 97.56 93 GLY A O 1
ATOM 768 N N . ALA A 1 94 ? 9.407 -1.776 -14.697 1.00 97.19 94 ALA A N 1
ATOM 769 C CA . ALA A 1 94 ? 8.448 -2.828 -15.010 1.00 97.19 94 ALA A CA 1
ATOM 770 C C . ALA A 1 94 ? 9.047 -4.237 -14.856 1.00 97.19 94 ALA A C 1
ATOM 772 O O . ALA A 1 94 ? 8.410 -5.105 -14.267 1.00 97.19 94 ALA A O 1
ATOM 773 N N . LEU A 1 95 ? 10.300 -4.455 -15.280 1.00 97.19 95 LEU A N 1
ATOM 774 C CA . LEU A 1 95 ? 11.004 -5.741 -15.117 1.00 97.19 95 LEU A CA 1
ATOM 775 C C . LEU A 1 95 ? 11.204 -6.152 -13.649 1.00 97.19 95 LEU A C 1
ATOM 777 O O . LEU A 1 95 ? 11.358 -7.336 -13.354 1.00 97.19 95 LEU A O 1
ATOM 781 N N . PHE A 1 96 ? 11.207 -5.180 -12.737 1.00 97.25 96 PHE A N 1
ATOM 782 C CA . PHE A 1 96 ? 11.310 -5.384 -11.291 1.00 97.25 96 PHE A CA 1
ATOM 783 C C . PHE A 1 96 ? 9.977 -5.189 -10.569 1.00 97.25 96 PHE A C 1
ATOM 785 O O . PHE A 1 96 ? 9.941 -4.862 -9.380 1.00 97.25 96 PHE A O 1
ATOM 792 N N . SER A 1 97 ? 8.878 -5.383 -11.290 1.00 95.19 97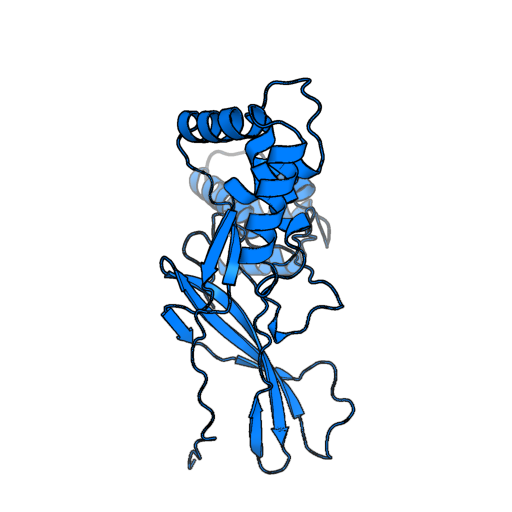 SER A N 1
ATOM 793 C CA . SER A 1 97 ? 7.521 -5.306 -10.770 1.00 95.19 97 SER A CA 1
ATOM 794 C C . SER A 1 97 ? 6.832 -6.663 -10.854 1.00 95.19 97 SER A C 1
ATOM 796 O O . SER A 1 97 ? 7.086 -7.448 -11.762 1.00 95.19 97 SER A O 1
ATOM 798 N N . GLY A 1 98 ? 5.940 -6.929 -9.908 1.00 92.44 98 GLY A N 1
ATOM 799 C CA . GLY A 1 98 ? 5.051 -8.083 -9.926 1.00 92.44 98 GLY A CA 1
ATOM 800 C C . GLY A 1 98 ? 3.672 -7.694 -9.417 1.00 92.44 98 GLY A C 1
ATOM 801 O O . GLY A 1 98 ? 3.547 -6.805 -8.574 1.00 92.44 98 GLY A O 1
ATOM 802 N N . GLU A 1 99 ? 2.640 -8.341 -9.941 1.00 92.44 99 GLU A N 1
ATOM 803 C CA . GLU A 1 99 ? 1.297 -8.240 -9.382 1.00 92.44 99 GLU A CA 1
ATOM 804 C C . GLU A 1 99 ? 1.178 -9.090 -8.127 1.00 92.44 99 GLU A C 1
ATOM 806 O O . GLU A 1 99 ? 1.819 -10.129 -7.989 1.00 92.44 99 GLU A O 1
ATOM 811 N N . TYR A 1 100 ? 0.338 -8.625 -7.216 1.00 89.56 100 TYR A N 1
ATOM 812 C CA . TYR A 1 100 ? -0.042 -9.341 -6.016 1.00 89.56 100 TYR A CA 1
ATOM 813 C C . TYR A 1 100 ? -1.562 -9.319 -5.908 1.00 89.56 100 TYR A C 1
ATOM 815 O O . TYR A 1 100 ? -2.144 -8.236 -5.805 1.00 89.56 100 TYR A O 1
ATOM 823 N N . ALA A 1 101 ? -2.198 -10.493 -5.934 1.00 91.12 101 ALA A N 1
ATOM 824 C CA . ALA A 1 101 ? -3.639 -10.612 -5.739 1.00 91.12 101 ALA A CA 1
ATOM 825 C C . ALA A 1 101 ? -4.009 -10.375 -4.267 1.00 91.12 101 ALA A C 1
ATOM 827 O O . ALA A 1 101 ? -3.606 -11.134 -3.382 1.00 91.12 101 ALA A O 1
ATOM 828 N N . LEU A 1 102 ? -4.780 -9.314 -4.021 1.00 87.62 102 LEU A N 1
ATOM 829 C CA . LEU A 1 102 ? -5.076 -8.774 -2.693 1.00 87.62 102 LEU A CA 1
ATOM 830 C C . LEU A 1 102 ? -5.922 -9.709 -1.824 1.00 87.62 102 LEU A C 1
ATOM 832 O O . LEU A 1 102 ? -5.690 -9.842 -0.624 1.00 87.62 102 LEU A O 1
ATOM 836 N N . GLU A 1 103 ? -6.925 -10.323 -2.440 1.00 88.38 103 GLU A N 1
ATOM 837 C CA . GLU A 1 103 ? -7.925 -11.162 -1.785 1.00 88.38 103 GLU A CA 1
ATOM 838 C C . GLU A 1 103 ? -7.960 -12.553 -2.438 1.00 88.38 103 GLU A C 1
ATOM 840 O O . GLU A 1 103 ? -9.008 -13.077 -2.789 1.00 88.38 103 GLU A O 1
ATOM 845 N N . SER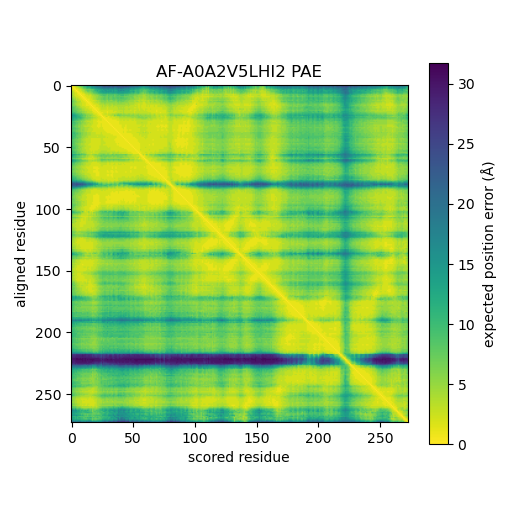 A 1 104 ? -6.790 -13.169 -2.638 1.00 85.38 104 SER A N 1
ATOM 846 C CA . SER A 1 104 ? -6.692 -14.507 -3.241 1.00 85.38 104 SER A CA 1
ATOM 847 C C . SER A 1 104 ? -6.997 -15.655 -2.275 1.00 85.38 104 SER A C 1
ATOM 849 O O . SER A 1 104 ? -7.360 -16.739 -2.733 1.00 85.38 104 SER A O 1
ATOM 851 N N . ALA A 1 105 ? -6.874 -15.439 -0.960 1.00 85.88 105 ALA A N 1
ATOM 852 C CA . ALA A 1 105 ? -7.087 -16.476 0.047 1.00 85.88 105 ALA A CA 1
ATOM 853 C C . ALA A 1 105 ? -8.408 -16.306 0.809 1.00 85.88 105 ALA A C 1
ATOM 855 O O . ALA A 1 105 ? -9.194 -17.251 0.885 1.00 85.88 105 ALA A O 1
ATOM 856 N N . ALA A 1 106 ? -8.655 -15.133 1.404 1.00 87.81 106 ALA A N 1
ATOM 857 C CA . ALA A 1 106 ? -9.813 -14.930 2.276 1.00 87.81 106 ALA A CA 1
ATOM 858 C C . ALA A 1 106 ? -10.156 -13.454 2.531 1.00 87.81 106 ALA A C 1
ATOM 860 O O . ALA A 1 106 ? -9.315 -12.564 2.391 1.00 87.81 106 ALA A O 1
ATOM 861 N N . LEU A 1 107 ? -11.399 -13.240 2.978 1.00 91.19 107 LEU A N 1
ATOM 862 C CA . LEU A 1 107 ? -11.918 -11.995 3.543 1.00 91.19 107 LEU A CA 1
ATOM 863 C C . LEU A 1 107 ? -12.501 -12.269 4.927 1.00 91.19 107 LEU A C 1
ATOM 865 O O . LEU A 1 107 ? -13.251 -13.231 5.100 1.00 91.19 107 LEU A O 1
ATOM 869 N N . PHE A 1 108 ? -12.185 -11.426 5.904 1.00 90.12 108 PHE A N 1
ATOM 870 C CA . PHE A 1 108 ? -12.669 -11.591 7.275 1.00 90.12 108 PHE A CA 1
ATOM 871 C C . PHE A 1 108 ? -12.694 -10.269 8.054 1.00 90.12 108 PHE A C 1
ATOM 873 O O . PHE A 1 108 ? -12.277 -9.223 7.559 1.00 90.12 108 PHE A O 1
ATOM 880 N N . ASN A 1 109 ? -13.219 -10.342 9.278 1.00 92.75 109 ASN A N 1
ATOM 881 C CA . ASN A 1 109 ? -13.321 -9.254 10.255 1.00 92.75 109 ASN A CA 1
ATOM 882 C C . ASN A 1 109 ? -14.015 -7.987 9.711 1.00 92.75 109 ASN A C 1
ATOM 884 O O . ASN A 1 109 ? -13.430 -6.905 9.751 1.00 92.75 109 ASN A O 1
ATOM 888 N N . PRO A 1 110 ? -15.255 -8.098 9.184 1.00 93.31 110 PRO A N 1
ATOM 889 C CA . PRO A 1 110 ? -15.996 -6.933 8.721 1.00 93.31 110 PRO A CA 1
ATOM 890 C C . PRO A 1 110 ? -16.318 -5.985 9.883 1.00 93.31 110 PRO A C 1
ATOM 892 O O . PRO A 1 110 ? -16.878 -6.408 10.895 1.00 93.31 110 PRO A O 1
ATOM 895 N N . SER A 1 111 ? -16.036 -4.696 9.708 1.00 94.69 111 SER A N 1
ATOM 896 C CA . SER A 1 111 ? -16.454 -3.635 10.632 1.00 94.69 111 SER A CA 1
ATOM 897 C C . SER A 1 111 ? -16.979 -2.434 9.856 1.00 94.69 111 SER A C 1
ATOM 899 O O . SER A 1 111 ? -16.451 -2.108 8.796 1.00 94.69 111 SER A O 1
ATOM 901 N N . ILE A 1 112 ? -18.032 -1.784 10.356 1.00 96.00 112 ILE A N 1
ATOM 902 C CA . ILE A 1 112 ? -18.658 -0.647 9.673 1.00 96.00 112 ILE A CA 1
ATOM 903 C C . ILE A 1 112 ? -18.634 0.617 10.522 1.00 96.00 112 ILE A C 1
ATOM 905 O O . ILE A 1 112 ? -18.824 0.579 11.737 1.00 96.00 112 ILE A O 1
ATOM 909 N N . VAL A 1 113 ? -18.475 1.753 9.850 1.00 97.38 113 VAL A N 1
ATOM 910 C CA . VAL A 1 113 ? -18.641 3.091 10.426 1.00 97.38 113 VAL A CA 1
ATOM 911 C C . VAL A 1 113 ? -19.548 3.935 9.530 1.00 97.38 113 VAL A C 1
ATOM 913 O O . VAL A 1 113 ? -19.556 3.725 8.314 1.00 97.38 113 VAL A O 1
ATOM 916 N N . PRO A 1 114 ? -20.303 4.908 10.076 1.00 98.06 114 PRO A N 1
ATOM 917 C CA . PRO A 1 114 ? -21.037 5.862 9.255 1.00 98.06 114 PRO A CA 1
ATOM 918 C C . PRO A 1 114 ? -20.112 6.561 8.257 1.00 98.06 114 PRO A C 1
ATOM 920 O O . PRO A 1 114 ? -19.042 7.050 8.620 1.00 98.06 114 PRO A O 1
ATOM 923 N N . HIS A 1 115 ? -20.531 6.624 6.996 1.00 97.44 115 HIS A N 1
ATOM 924 C CA . HIS A 1 115 ? -19.800 7.367 5.979 1.00 97.44 115 HIS A CA 1
ATOM 925 C C . HIS A 1 115 ? -19.862 8.875 6.310 1.00 97.44 115 HIS A C 1
ATOM 927 O O . HIS A 1 115 ? -20.930 9.364 6.684 1.00 97.44 115 HIS A O 1
ATOM 933 N N . PRO A 1 116 ? -18.768 9.648 6.180 1.00 95.62 116 PRO A N 1
ATOM 934 C CA . PRO A 1 116 ? -18.778 11.076 6.522 1.00 95.62 116 PRO A CA 1
ATOM 935 C C . PRO A 1 116 ? -19.726 11.900 5.634 1.00 95.62 116 PRO A C 1
ATOM 937 O O . PRO A 1 116 ? -20.312 12.880 6.083 1.00 95.62 116 PRO A O 1
ATOM 940 N N . ASP A 1 117 ? -19.905 11.484 4.380 1.00 95.25 117 ASP A N 1
ATOM 941 C CA . ASP A 1 117 ? -20.920 12.025 3.471 1.00 95.25 117 ASP A CA 1
ATOM 942 C C . ASP A 1 117 ? -22.194 11.160 3.476 1.00 95.25 117 ASP A C 1
ATOM 944 O O . ASP A 1 117 ? -22.159 10.006 3.045 1.00 95.25 117 ASP A O 1
ATOM 948 N N . GLN A 1 118 ? -23.306 11.749 3.925 1.00 96.94 118 GLN A N 1
ATOM 949 C CA . GLN A 1 118 ? -24.661 11.170 3.946 1.00 96.94 118 GLN A CA 1
ATOM 950 C C . GLN A 1 118 ? -25.614 11.859 2.951 1.00 96.94 118 GLN A C 1
ATOM 952 O O . GLN A 1 118 ? -26.835 11.744 3.048 1.00 96.94 118 GLN A O 1
ATOM 957 N N . THR A 1 119 ? -25.090 12.639 2.006 1.00 95.75 119 THR A N 1
ATOM 958 C CA . THR A 1 119 ? -25.921 13.346 1.027 1.00 95.75 119 THR A CA 1
ATOM 959 C C . THR A 1 119 ? -26.561 12.381 0.023 1.00 95.75 119 THR A C 1
ATOM 961 O O . THR A 1 119 ? -26.013 11.320 -0.295 1.00 95.75 119 THR A O 1
ATOM 964 N N . ARG A 1 120 ? -27.710 12.792 -0.537 1.00 93.81 120 ARG A N 1
ATOM 965 C CA . ARG A 1 120 ? -28.459 12.058 -1.579 1.00 93.81 120 ARG A CA 1
ATOM 966 C C . ARG A 1 120 ? -28.958 10.670 -1.139 1.00 93.81 120 ARG A C 1
ATOM 968 O O . ARG A 1 120 ? -28.993 9.752 -1.950 1.00 93.81 120 ARG A O 1
ATOM 975 N N . LEU A 1 121 ? -29.340 10.529 0.128 1.00 94.69 121 LEU A N 1
ATOM 976 C CA . LEU A 1 121 ? -29.940 9.312 0.682 1.00 94.69 121 LEU A CA 1
ATOM 977 C C . LEU A 1 121 ? -31.447 9.479 0.914 1.00 94.69 121 LEU A C 1
ATOM 979 O O . LEU A 1 121 ? -31.936 10.603 1.066 1.00 94.69 121 LEU A O 1
ATOM 983 N N . GLY A 1 122 ? -32.172 8.359 0.947 1.00 92.88 122 GLY A N 1
ATOM 984 C CA . GLY A 1 122 ? -33.561 8.326 1.391 1.00 92.88 122 GLY A CA 1
ATOM 985 C C . GLY A 1 122 ? -33.685 8.698 2.871 1.00 92.88 122 GLY A C 1
ATOM 986 O O . GLY A 1 122 ? -32.733 8.604 3.648 1.00 92.88 122 GLY A O 1
ATOM 987 N N . GLN A 1 123 ? -34.869 9.145 3.289 1.00 93.69 123 GLN A N 1
ATOM 988 C CA . GLN A 1 123 ? -35.108 9.441 4.700 1.00 93.69 123 GLN A CA 1
ATOM 989 C C . GLN A 1 123 ? -34.992 8.157 5.535 1.00 93.69 123 GLN A C 1
ATOM 991 O O . GLN A 1 123 ? -35.742 7.211 5.320 1.00 93.69 123 GLN A O 1
ATOM 996 N N . GLY A 1 124 ? -34.096 8.161 6.524 1.00 94.44 124 GLY A N 1
ATOM 997 C CA . GLY A 1 124 ? -33.862 7.011 7.402 1.00 94.44 124 GLY A CA 1
ATOM 998 C C . GLY A 1 124 ? -32.799 6.031 6.902 1.00 94.44 124 GLY A C 1
ATOM 999 O O . GLY A 1 124 ? -32.499 5.084 7.625 1.00 94.44 124 GLY A O 1
ATOM 1000 N N . ASP A 1 125 ? -32.211 6.277 5.731 1.00 97.69 125 ASP A N 1
ATOM 1001 C CA . ASP A 1 125 ? -31.073 5.514 5.222 1.00 97.69 125 ASP A CA 1
ATOM 1002 C C . ASP A 1 125 ? -29.756 5.988 5.862 1.00 97.69 125 ASP A C 1
ATOM 1004 O O . ASP A 1 125 ? -29.608 7.153 6.245 1.00 97.69 125 ASP A O 1
ATOM 1008 N N . LEU A 1 126 ? -28.776 5.087 5.940 1.00 98.06 126 LEU A N 1
ATOM 1009 C CA . LEU A 1 126 ? -27.440 5.349 6.468 1.00 98.06 126 LEU A CA 1
ATOM 1010 C C . LEU A 1 126 ? -26.376 4.745 5.550 1.00 98.06 126 LEU A C 1
ATOM 1012 O O . LEU A 1 126 ? -26.232 3.524 5.469 1.00 98.06 126 LEU A O 1
ATOM 1016 N N . ARG A 1 127 ? -25.576 5.595 4.900 1.00 98.31 127 ARG A N 1
ATOM 1017 C CA . ARG A 1 127 ? -24.383 5.154 4.166 1.00 98.31 127 ARG A CA 1
ATOM 1018 C C . ARG A 1 127 ? -23.273 4.789 5.148 1.00 98.31 127 ARG A C 1
ATOM 1020 O O . ARG A 1 127 ? -23.057 5.494 6.135 1.00 98.31 127 ARG A O 1
ATOM 1027 N N . PHE A 1 128 ? -22.522 3.736 4.871 1.00 98.00 128 PHE A N 1
ATOM 1028 C CA . PHE A 1 128 ? -21.399 3.308 5.702 1.00 98.00 128 PHE A CA 1
ATOM 1029 C C . PHE A 1 128 ? -20.145 3.021 4.879 1.00 98.00 128 PHE A C 1
ATOM 1031 O O . PHE A 1 128 ? -20.200 2.795 3.670 1.00 98.00 128 PHE A O 1
ATOM 1038 N N . ILE A 1 129 ? -19.009 3.033 5.573 1.00 98.00 129 ILE A N 1
ATOM 1039 C CA . ILE A 1 129 ? -17.751 2.446 5.118 1.00 98.00 129 ILE A CA 1
ATOM 1040 C C . ILE A 1 129 ? -17.591 1.121 5.856 1.00 98.00 129 ILE A C 1
ATOM 1042 O O . ILE A 1 129 ? -17.744 1.075 7.074 1.00 98.00 129 ILE A O 1
ATOM 1046 N N . LEU A 1 130 ? -17.289 0.064 5.113 1.00 97.06 130 LEU A N 1
ATOM 1047 C CA . LEU A 1 130 ? -16.969 -1.270 5.598 1.00 97.06 130 LEU A CA 1
ATOM 1048 C C . LEU A 1 130 ? -15.468 -1.501 5.445 1.00 97.06 130 LEU A C 1
ATOM 1050 O O . LEU A 1 130 ? -14.967 -1.444 4.325 1.00 97.06 130 LEU A O 1
ATOM 1054 N N . SER A 1 131 ? -14.765 -1.800 6.533 1.00 96.00 131 SER A N 1
ATOM 1055 C CA . SER A 1 131 ? -13.423 -2.373 6.468 1.00 96.00 131 SER A CA 1
ATOM 1056 C C . SER A 1 131 ? -13.500 -3.896 6.408 1.00 96.00 131 SER A C 1
ATOM 1058 O O . SER A 1 131 ? -14.372 -4.522 7.015 1.00 96.00 131 SER A O 1
ATOM 1060 N N . LEU A 1 132 ? -12.583 -4.493 5.654 1.00 94.00 132 LEU A N 1
ATOM 1061 C CA . LEU A 1 132 ? -12.368 -5.932 5.577 1.00 94.00 132 LEU A CA 1
ATOM 1062 C C . LEU A 1 132 ? -10.872 -6.184 5.657 1.00 94.00 132 LEU A C 1
ATOM 1064 O O . LEU A 1 132 ? -10.096 -5.527 4.960 1.00 94.00 132 LEU A O 1
ATOM 1068 N N . ARG A 1 133 ? -10.473 -7.179 6.442 1.00 93.50 133 ARG A N 1
ATOM 1069 C CA . ARG A 1 133 ? -9.114 -7.706 6.378 1.00 93.50 133 ARG A CA 1
ATOM 1070 C C . ARG A 1 133 ? -9.091 -8.743 5.251 1.00 93.50 133 ARG A C 1
ATOM 1072 O O . ARG A 1 133 ? -9.888 -9.683 5.243 1.00 93.50 133 ARG A O 1
ATOM 1079 N N . SER A 1 134 ? -8.239 -8.511 4.261 1.00 91.94 134 SER A N 1
ATOM 1080 C CA . SER A 1 134 ? -8.050 -9.368 3.093 1.00 91.94 134 SER A CA 1
ATOM 1081 C C . SER A 1 134 ? -6.709 -10.072 3.180 1.00 91.94 134 SER A C 1
ATOM 1083 O O . SER A 1 134 ? -5.713 -9.460 3.560 1.00 91.94 134 SER A O 1
ATOM 1085 N N . THR A 1 135 ? -6.673 -11.346 2.808 1.00 90.19 135 THR A N 1
ATOM 1086 C CA . THR A 1 135 ? -5.427 -12.106 2.700 1.00 90.19 135 THR A CA 1
ATOM 1087 C C . THR A 1 135 ? -5.185 -12.493 1.261 1.00 90.19 135 THR A C 1
ATOM 1089 O O . THR A 1 135 ? -6.030 -13.131 0.624 1.00 90.19 135 THR A O 1
ATOM 1092 N N . GLY A 1 136 ? -4.011 -12.103 0.779 1.00 87.44 136 GLY A N 1
ATOM 1093 C CA . GLY A 1 136 ? -3.566 -12.368 -0.575 1.00 87.44 136 GLY A CA 1
ATOM 1094 C C . GLY A 1 136 ? -2.496 -13.450 -0.643 1.00 87.44 136 GLY A C 1
ATOM 1095 O O . GLY A 1 136 ? -2.372 -14.314 0.232 1.00 87.44 136 GLY A O 1
ATOM 1096 N N . GLU A 1 137 ? -1.710 -13.398 -1.715 1.00 81.88 137 GLU A N 1
ATOM 1097 C CA . GLU A 1 137 ? -0.630 -14.351 -1.965 1.00 81.88 137 GLU A CA 1
ATOM 1098 C C . GLU A 1 137 ? 0.397 -14.375 -0.820 1.00 81.88 137 GLU A C 1
ATOM 1100 O O . GLU A 1 137 ? 0.670 -13.377 -0.160 1.00 81.88 137 GLU A O 1
ATOM 1105 N N . GLY A 1 138 ? 0.973 -15.541 -0.528 1.00 80.62 138 GLY A N 1
ATOM 1106 C CA . GLY A 1 138 ? 1.921 -15.659 0.587 1.00 80.62 138 GLY A CA 1
ATOM 1107 C C . GLY A 1 138 ? 1.317 -15.384 1.974 1.00 80.62 138 GLY A C 1
ATOM 1108 O O . GLY A 1 138 ? 2.075 -15.227 2.923 1.00 80.62 138 GLY A O 1
ATOM 1109 N N . HIS A 1 139 ? -0.016 -15.362 2.094 1.00 81.88 139 HIS A N 1
ATOM 1110 C CA . HIS A 1 139 ? -0.772 -15.130 3.331 1.00 81.88 139 HIS A CA 1
ATOM 1111 C C . HIS A 1 139 ? -0.548 -13.759 3.984 1.00 81.88 139 HIS A C 1
ATOM 1113 O O . HIS A 1 139 ? -0.801 -13.596 5.175 1.00 81.88 139 HIS A O 1
ATOM 1119 N N . ILE A 1 140 ? -0.127 -12.757 3.210 1.00 85.19 140 ILE A N 1
ATOM 1120 C CA . ILE A 1 140 ? 0.047 -11.398 3.724 1.00 85.19 140 ILE A CA 1
ATOM 1121 C C . ILE A 1 140 ? -1.332 -10.732 3.819 1.00 85.19 140 ILE A C 1
ATOM 1123 O O . ILE A 1 140 ? -2.070 -10.648 2.831 1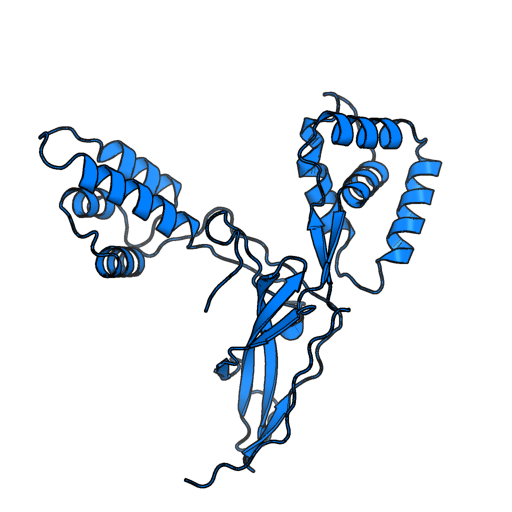.00 85.19 140 ILE A O 1
ATOM 1127 N N . SER A 1 141 ? -1.697 -10.272 5.015 1.00 89.50 141 SER A N 1
ATOM 1128 C CA . SER A 1 141 ? -2.947 -9.550 5.239 1.00 89.50 141 SER A CA 1
ATOM 1129 C C . SER A 1 141 ? -2.814 -8.047 5.000 1.00 89.50 141 SER A C 1
ATOM 1131 O O . SER A 1 141 ? -1.776 -7.431 5.247 1.00 89.50 141 SER A O 1
ATOM 1133 N N . SER A 1 142 ? -3.907 -7.455 4.540 1.00 91.44 142 SER A N 1
ATOM 1134 C CA . SER A 1 142 ? -4.089 -6.024 4.307 1.00 91.44 142 SER A CA 1
ATOM 1135 C C . SER A 1 142 ? -5.506 -5.612 4.696 1.00 91.44 142 SER A C 1
ATOM 1137 O O . SER A 1 142 ? -6.387 -6.461 4.833 1.00 91.44 142 SER A O 1
ATOM 1139 N N . ILE A 1 143 ? -5.750 -4.312 4.835 1.00 93.44 143 ILE A N 1
ATOM 1140 C CA . ILE A 1 143 ? -7.095 -3.771 5.045 1.00 93.44 143 ILE A CA 1
ATOM 1141 C C . ILE A 1 143 ? -7.597 -3.176 3.737 1.00 93.44 143 ILE A C 1
ATOM 1143 O O . ILE A 1 143 ? -6.909 -2.377 3.108 1.00 93.44 143 ILE A O 1
ATOM 1147 N N . GLN A 1 144 ? -8.809 -3.540 3.342 1.00 93.69 144 GLN A N 1
ATOM 1148 C CA . GLN A 1 144 ? -9.512 -2.939 2.217 1.00 93.69 144 GLN A CA 1
ATOM 1149 C C . GLN A 1 144 ? -10.839 -2.345 2.669 1.00 93.69 144 GLN A C 1
ATOM 1151 O O . GLN A 1 144 ? -11.380 -2.722 3.714 1.00 93.69 144 GLN A O 1
ATOM 1156 N N . PHE A 1 145 ? -11.385 -1.454 1.850 1.00 95.25 145 PHE A N 1
ATOM 11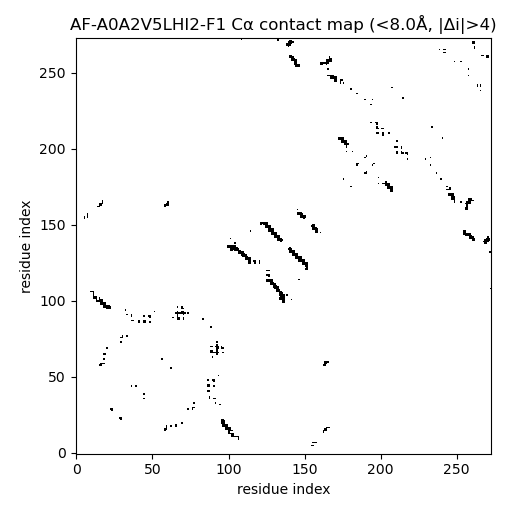57 C CA . PHE A 1 145 ? -12.644 -0.790 2.150 1.00 95.25 145 PHE A CA 1
ATOM 1158 C C . PHE A 1 145 ? -13.704 -1.096 1.096 1.00 95.25 145 PHE A C 1
ATOM 1160 O O . PHE A 1 145 ? -13.408 -1.364 -0.065 1.00 95.25 145 PHE A O 1
ATOM 1167 N N . ARG A 1 146 ? -14.965 -1.068 1.514 1.00 95.56 146 ARG A N 1
ATOM 1168 C CA . ARG A 1 146 ? -16.150 -1.043 0.651 1.00 95.56 146 ARG A CA 1
ATOM 1169 C C . ARG A 1 146 ? -17.122 -0.010 1.210 1.00 95.56 146 ARG A C 1
ATOM 1171 O O . ARG A 1 146 ? -16.993 0.412 2.359 1.00 95.56 146 ARG A O 1
ATOM 1178 N N . THR A 1 147 ? -18.099 0.387 0.417 1.00 97.38 147 THR A N 1
ATOM 1179 C CA . THR A 1 147 ? -19.196 1.251 0.861 1.00 97.38 147 THR A CA 1
ATOM 1180 C C . THR A 1 147 ? -20.523 0.542 0.666 1.00 97.38 147 THR A C 1
ATOM 1182 O O . THR A 1 147 ? -20.612 -0.471 -0.028 1.00 97.38 147 THR A O 1
ATOM 1185 N N . GLY A 1 148 ? -21.545 1.027 1.353 1.00 96.94 148 GLY A N 1
ATOM 1186 C CA . GLY A 1 148 ? -22.891 0.498 1.236 1.00 96.94 148 GLY A CA 1
ATOM 1187 C C . GLY A 1 148 ? -23.894 1.375 1.959 1.00 96.94 148 GLY A C 1
ATOM 1188 O O . GLY A 1 148 ? -23.532 2.388 2.570 1.00 96.94 148 GLY A O 1
ATOM 1189 N N . VAL A 1 149 ? -25.159 0.979 1.899 1.00 97.75 149 VAL A N 1
ATOM 1190 C CA . VAL A 1 149 ? -26.273 1.677 2.538 1.00 97.75 149 VAL A CA 1
ATOM 1191 C C . VAL A 1 149 ? -27.086 0.684 3.358 1.00 97.75 149 VAL A C 1
ATOM 1193 O O . VAL A 1 149 ? -27.407 -0.411 2.904 1.00 97.75 149 VAL A O 1
ATOM 1196 N N . ILE A 1 150 ? -27.394 1.069 4.593 1.00 96.75 150 ILE A N 1
ATOM 1197 C CA . ILE A 1 150 ? -28.453 0.451 5.389 1.00 96.75 150 ILE A CA 1
ATOM 1198 C C . ILE A 1 150 ? -29.705 1.278 5.128 1.00 96.75 150 ILE A C 1
ATOM 1200 O O . ILE A 1 150 ? -29.726 2.466 5.452 1.00 96.75 150 ILE A O 1
ATOM 1204 N N . HIS A 1 151 ? -30.727 0.675 4.537 1.00 96.12 151 HIS A N 1
ATOM 1205 C CA . HIS A 1 151 ? -31.979 1.365 4.253 1.00 96.12 151 HIS A CA 1
ATOM 1206 C C . HIS A 1 151 ? -32.878 1.451 5.487 1.00 96.12 151 HIS A C 1
ATOM 1208 O O . HIS A 1 151 ? -32.712 0.714 6.464 1.00 96.12 151 HIS A O 1
ATOM 1214 N N . HIS A 1 152 ? -33.879 2.328 5.424 1.00 95.19 152 HIS A N 1
ATOM 1215 C CA . HIS A 1 152 ? -34.883 2.482 6.479 1.00 95.19 152 HIS A CA 1
ATOM 1216 C C . HIS A 1 152 ? -35.585 1.166 6.877 1.00 95.19 152 HIS A C 1
ATOM 1218 O O . HIS A 1 152 ? -35.931 0.982 8.042 1.00 95.19 152 HIS A O 1
ATOM 1224 N N . ASP A 1 153 ? -35.773 0.238 5.934 1.00 93.31 153 ASP A N 1
ATOM 1225 C CA . ASP A 1 153 ? -36.376 -1.083 6.169 1.00 93.31 153 ASP A CA 1
ATOM 1226 C C . ASP A 1 153 ? -35.387 -2.132 6.722 1.00 93.31 153 ASP A C 1
ATOM 1228 O O . ASP A 1 153 ? -35.729 -3.310 6.846 1.00 93.31 153 ASP A O 1
ATOM 1232 N N . HIS A 1 154 ? -34.172 -1.701 7.076 1.00 91.06 154 HIS A N 1
ATOM 1233 C CA . HIS A 1 154 ? -33.049 -2.513 7.547 1.00 91.06 154 HIS A CA 1
ATOM 1234 C C . HIS A 1 154 ? -32.442 -3.463 6.505 1.00 91.06 154 HIS A C 1
ATOM 1236 O O . HIS A 1 154 ? -31.605 -4.300 6.861 1.00 91.06 154 HIS A O 1
ATOM 1242 N N . SER A 1 155 ? -32.808 -3.334 5.226 1.00 93.25 155 SER A N 1
ATOM 1243 C CA . SER A 1 155 ? -32.063 -3.982 4.147 1.00 93.25 155 SER A CA 1
ATOM 1244 C C . SER A 1 155 ? -30.676 -3.344 3.989 1.00 93.25 155 SER A C 1
ATOM 1246 O O . SER A 1 155 ? -30.466 -2.175 4.320 1.00 93.25 155 SER A O 1
ATOM 1248 N N . ILE A 1 156 ? -29.702 -4.141 3.541 1.00 95.06 156 ILE A N 1
ATOM 1249 C CA . ILE A 1 156 ? -28.316 -3.703 3.347 1.00 95.06 156 ILE A CA 1
ATOM 1250 C C . ILE A 1 156 ? -27.936 -3.914 1.889 1.00 95.06 156 ILE A C 1
ATOM 1252 O O . ILE A 1 156 ? -27.996 -5.040 1.392 1.00 95.06 156 ILE A O 1
ATOM 1256 N N . GLU A 1 157 ? -27.480 -2.847 1.247 1.00 95.19 157 GLU A N 1
ATOM 1257 C CA . GLU A 1 157 ? -26.852 -2.876 -0.068 1.00 95.19 157 GLU A CA 1
ATOM 1258 C C . GLU A 1 157 ? -25.352 -2.581 0.077 1.00 95.19 157 GLU A C 1
ATOM 1260 O O . GLU A 1 157 ? -24.955 -1.700 0.840 1.00 95.19 157 GLU A O 1
ATOM 1265 N N . ILE A 1 158 ? -24.512 -3.343 -0.628 1.00 95.88 158 ILE A N 1
ATOM 1266 C CA . ILE A 1 158 ? -23.066 -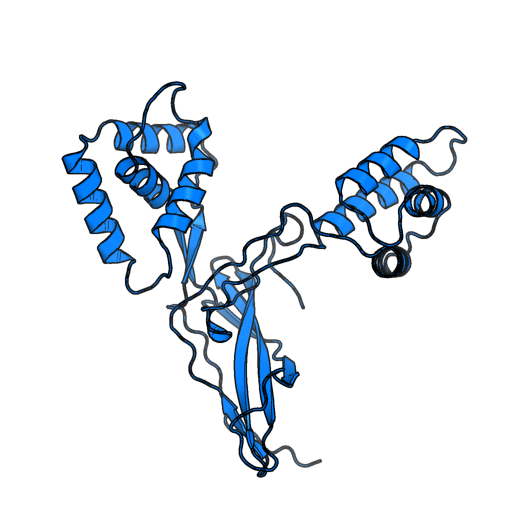3.109 -0.719 1.00 95.88 158 ILE A CA 1
ATOM 1267 C C . ILE A 1 158 ? -22.765 -2.650 -2.138 1.00 95.88 158 ILE A C 1
ATOM 1269 O O . ILE A 1 158 ? -23.145 -3.324 -3.099 1.00 95.88 158 ILE A O 1
ATOM 1273 N N . ASP A 1 159 ? -22.046 -1.541 -2.257 1.00 95.25 159 ASP A N 1
ATOM 1274 C CA . ASP A 1 159 ? -21.649 -0.993 -3.544 1.00 95.25 159 ASP A CA 1
ATOM 1275 C C . ASP A 1 159 ? -20.701 -1.959 -4.267 1.00 95.25 159 ASP A C 1
ATOM 1277 O O . ASP A 1 159 ? -19.885 -2.666 -3.659 1.00 95.25 159 ASP A O 1
ATOM 1281 N N . LYS A 1 160 ? -20.788 -1.985 -5.599 1.00 92.19 160 LYS A N 1
ATOM 1282 C CA . LYS A 1 160 ? -19.846 -2.755 -6.414 1.00 92.19 160 LYS A CA 1
ATOM 1283 C C . LYS A 1 160 ? -18.451 -2.152 -6.287 1.00 92.19 160 LYS A C 1
ATOM 1285 O O . LYS A 1 160 ? -18.276 -0.948 -6.428 1.00 92.19 160 LYS A O 1
ATOM 1290 N N . THR A 1 161 ? -17.460 -3.005 -6.065 1.00 91.12 161 THR A N 1
ATOM 1291 C CA . THR A 1 161 ? -16.051 -2.609 -6.076 1.00 91.12 161 THR A CA 1
ATOM 1292 C C . THR A 1 161 ? -15.578 -2.371 -7.505 1.00 91.12 161 THR A C 1
ATOM 1294 O O . THR A 1 161 ? -15.988 -3.092 -8.422 1.00 91.12 161 THR A O 1
ATOM 1297 N N . THR A 1 162 ? -14.666 -1.422 -7.692 1.00 90.56 162 THR A N 1
ATOM 1298 C CA . THR A 1 162 ? -13.897 -1.335 -8.939 1.00 90.56 162 THR A CA 1
ATOM 1299 C C . THR A 1 162 ? -12.852 -2.467 -8.983 1.00 90.56 162 THR A C 1
ATOM 1301 O O . THR A 1 162 ? -12.514 -3.046 -7.939 1.00 90.56 162 THR A O 1
ATOM 1304 N N . PRO A 1 163 ? -12.333 -2.836 -10.171 1.00 87.50 163 PRO A N 1
ATOM 1305 C CA . PRO A 1 163 ? -11.250 -3.817 -10.263 1.00 87.50 163 PRO A CA 1
ATOM 1306 C C . PRO A 1 163 ? -9.910 -3.259 -9.760 1.00 87.50 163 PRO A C 1
ATOM 1308 O O . PRO A 1 163 ? -8.983 -4.030 -9.515 1.00 87.50 163 PRO A O 1
ATOM 1311 N N . PHE A 1 164 ? -9.803 -1.938 -9.598 1.00 91.19 164 PHE A N 1
ATOM 1312 C CA . PHE A 1 164 ? -8.558 -1.263 -9.275 1.00 91.19 164 PHE A CA 1
ATOM 1313 C C . PHE A 1 164 ? -8.241 -1.313 -7.780 1.00 91.19 164 PHE A C 1
ATOM 1315 O O . PHE A 1 164 ? -9.111 -1.408 -6.905 1.00 91.19 164 PHE A O 1
ATOM 1322 N N . VAL A 1 165 ? -6.943 -1.244 -7.499 1.00 91.25 165 VAL A N 1
ATOM 1323 C CA . VAL A 1 165 ? -6.380 -1.203 -6.155 1.00 91.25 165 VAL A CA 1
ATOM 1324 C C . VAL A 1 165 ? -5.235 -0.197 -6.144 1.00 91.25 165 VAL A C 1
ATOM 1326 O O . VAL A 1 165 ? -4.370 -0.204 -7.017 1.00 91.25 165 VAL A O 1
ATOM 1329 N N . THR A 1 166 ? -5.214 0.666 -5.136 1.00 89.56 166 THR A N 1
ATOM 1330 C CA . THR A 1 166 ? -4.232 1.737 -4.980 1.00 89.56 166 THR A CA 1
ATOM 1331 C C . THR A 1 166 ? -3.585 1.664 -3.606 1.00 89.56 166 THR A C 1
ATOM 1333 O O . THR A 1 166 ? -4.254 1.517 -2.581 1.00 89.56 166 THR A O 1
ATOM 1336 N N . LEU A 1 167 ? -2.256 1.768 -3.588 1.00 89.44 167 LEU A N 1
ATOM 1337 C CA . LEU A 1 167 ? -1.489 1.902 -2.353 1.00 89.44 167 LEU A CA 1
ATOM 1338 C C . LEU A 1 167 ? -1.478 3.361 -1.897 1.00 89.44 167 LEU A C 1
ATOM 1340 O O . LEU A 1 167 ? -1.438 4.261 -2.741 1.00 89.44 167 LEU A O 1
ATOM 1344 N N . PRO A 1 168 ? -1.428 3.605 -0.581 1.00 90.38 168 PRO A N 1
ATOM 1345 C CA . PRO A 1 168 ? -1.297 4.946 -0.068 1.00 90.38 168 PRO A CA 1
ATOM 1346 C C . PRO A 1 168 ? 0.098 5.506 -0.340 1.00 90.38 168 PRO A C 1
ATOM 1348 O O . PRO A 1 168 ? 1.093 4.785 -0.493 1.00 90.38 168 PRO A O 1
ATOM 1351 N N . GLU A 1 169 ? 0.178 6.827 -0.312 1.00 88.50 169 GLU A N 1
ATOM 1352 C CA . GLU A 1 169 ? 1.426 7.544 -0.115 1.00 88.50 169 GLU A CA 1
ATOM 1353 C C . GLU A 1 169 ? 1.684 7.689 1.383 1.00 88.50 169 GLU A C 1
ATOM 1355 O O . GLU A 1 169 ? 0.841 8.198 2.120 1.00 88.50 169 GLU A O 1
ATOM 1360 N N . LEU A 1 170 ? 2.853 7.231 1.832 1.00 88.25 170 LEU A N 1
ATOM 1361 C CA . LEU A 1 170 ? 3.305 7.448 3.202 1.00 88.25 170 LEU A CA 1
ATOM 1362 C C . LEU A 1 170 ? 3.771 8.893 3.355 1.00 88.25 170 LEU A C 1
ATOM 1364 O O . LEU A 1 170 ? 4.586 9.367 2.558 1.00 88.25 170 LEU A O 1
ATOM 1368 N N . ASN A 1 171 ? 3.327 9.564 4.413 1.00 88.00 171 ASN A N 1
ATOM 1369 C CA . ASN A 1 171 ? 3.952 10.804 4.841 1.00 88.00 171 ASN A CA 1
ATOM 1370 C C . ASN A 1 171 ? 5.369 10.477 5.362 1.00 88.00 171 ASN A C 1
ATOM 1372 O O . ASN A 1 171 ? 5.495 9.732 6.335 1.00 88.00 171 ASN A O 1
ATOM 1376 N N . PRO A 1 172 ? 6.444 11.023 4.760 1.00 82.00 172 PRO A N 1
ATOM 1377 C CA . PRO A 1 172 ? 7.814 10.738 5.189 1.00 82.00 172 PRO A CA 1
ATOM 1378 C C . PRO A 1 172 ? 8.149 11.315 6.571 1.00 82.00 172 PRO A C 1
ATOM 1380 O O . PRO A 1 172 ? 9.177 10.964 7.144 1.00 82.00 172 PRO A O 1
ATOM 1383 N N . LYS A 1 173 ? 7.326 12.233 7.089 1.00 85.19 173 LYS A N 1
ATOM 1384 C CA . LYS A 1 173 ? 7.503 12.884 8.389 1.00 85.19 173 LYS A CA 1
ATOM 1385 C C . LYS A 1 173 ? 6.177 12.864 9.152 1.00 85.19 173 LYS A C 1
ATOM 1387 O O . LYS A 1 173 ? 5.530 13.910 9.261 1.00 85.19 173 LYS A O 1
ATOM 1392 N N . PRO A 1 174 ? 5.745 11.688 9.642 1.00 87.50 174 PRO A N 1
ATOM 1393 C CA . PRO A 1 174 ? 4.521 11.600 10.421 1.00 87.50 174 PRO A CA 1
ATOM 1394 C C . PRO A 1 174 ? 4.648 12.452 11.688 1.00 87.50 174 PRO A C 1
ATOM 1396 O O . PRO A 1 174 ? 5.723 12.564 12.284 1.00 87.50 174 PRO A O 1
ATOM 1399 N N . THR A 1 175 ? 3.537 13.070 12.084 1.00 92.25 175 THR A N 1
ATOM 1400 C CA . THR A 1 175 ? 3.459 13.829 13.334 1.00 92.25 175 THR A CA 1
ATOM 1401 C C . THR A 1 175 ? 2.910 12.933 14.434 1.00 92.25 175 THR A C 1
ATOM 1403 O O . THR A 1 175 ? 1.802 12.414 14.326 1.00 92.25 175 THR A O 1
ATOM 1406 N N . TYR A 1 176 ? 3.656 12.784 15.525 1.00 93.56 176 TYR A N 1
ATOM 1407 C CA . TYR A 1 176 ? 3.227 12.010 16.685 1.00 93.56 176 TYR A CA 1
ATOM 1408 C C . TYR A 1 176 ? 2.520 12.900 17.702 1.00 93.56 176 TYR A C 1
ATOM 1410 O O . TYR A 1 176 ? 2.915 14.043 17.936 1.00 93.56 176 TYR A O 1
ATOM 1418 N N . HIS A 1 177 ? 1.502 12.355 18.368 1.00 94.69 177 HIS A N 1
ATOM 1419 C CA . HIS A 1 177 ? 0.828 13.006 19.489 1.00 94.69 177 HIS A CA 1
ATOM 1420 C C . HIS A 1 177 ? 1.329 12.432 20.815 1.00 94.69 177 HIS A C 1
ATOM 1422 O O . HIS A 1 177 ? 1.087 11.266 21.124 1.00 94.69 177 HIS A O 1
ATOM 1428 N N . LYS A 1 178 ? 1.967 13.271 21.640 1.00 95.19 178 LYS A N 1
ATOM 1429 C CA . LYS A 1 178 ? 2.594 12.865 22.911 1.00 95.19 178 LYS A CA 1
ATOM 1430 C C . LYS A 1 178 ? 1.655 12.135 23.857 1.00 95.19 178 LYS A C 1
ATOM 1432 O O . LYS A 1 178 ? 2.075 11.170 24.480 1.00 95.19 178 LYS A O 1
ATOM 1437 N N . ARG A 1 179 ? 0.394 12.565 23.943 1.00 94.69 179 ARG A N 1
ATOM 1438 C CA . ARG A 1 179 ? -0.608 11.898 24.782 1.00 94.69 179 ARG A CA 1
ATOM 1439 C C . ARG A 1 179 ? -0.845 10.456 24.329 1.00 94.69 179 ARG A C 1
ATOM 1441 O O . ARG A 1 179 ? -0.618 9.549 25.110 1.00 94.69 179 ARG A O 1
ATOM 1448 N N . THR A 1 180 ? -1.205 10.257 23.063 1.00 93.06 180 THR A N 1
ATOM 1449 C CA . THR A 1 180 ? -1.435 8.922 22.491 1.00 93.06 180 THR A CA 1
ATOM 1450 C C . THR A 1 180 ? -0.193 8.038 22.593 1.00 93.06 180 THR A C 1
ATOM 1452 O O . THR A 1 180 ? -0.302 6.855 22.893 1.00 93.06 180 THR A O 1
ATOM 1455 N N . PHE A 1 181 ? 0.994 8.612 22.373 1.00 93.69 181 PHE A N 1
ATOM 1456 C CA . PHE A 1 181 ? 2.255 7.883 22.483 1.00 93.69 181 PHE A CA 1
ATOM 1457 C C . PHE A 1 181 ? 2.503 7.394 23.918 1.00 93.69 181 PHE A C 1
ATOM 1459 O O . PHE A 1 181 ? 2.833 6.231 24.120 1.00 93.69 181 PHE A O 1
ATOM 1466 N N . LEU A 1 182 ? 2.287 8.257 24.918 1.00 92.81 182 LEU A N 1
ATOM 1467 C CA . LEU A 1 182 ? 2.379 7.896 26.336 1.00 92.81 182 LEU A CA 1
ATOM 1468 C C . LEU A 1 182 ? 1.344 6.840 26.731 1.00 92.81 182 LEU A C 1
ATOM 1470 O O . LEU A 1 182 ? 1.700 5.872 27.395 1.00 92.81 182 LEU A O 1
ATOM 1474 N N . ASP A 1 183 ? 0.094 6.994 26.289 1.00 93.06 183 ASP A N 1
ATOM 1475 C CA . ASP A 1 183 ? -0.971 6.024 26.559 1.00 93.06 183 ASP A CA 1
ATOM 1476 C C . ASP A 1 183 ? -0.566 4.627 26.042 1.00 93.06 183 ASP A C 1
ATOM 1478 O O . ASP A 1 183 ? -0.695 3.637 26.761 1.00 93.06 183 ASP A O 1
ATOM 1482 N N . LYS A 1 184 ? 0.042 4.550 24.847 1.00 91.69 184 LYS A N 1
ATOM 1483 C CA . LYS A 1 184 ? 0.555 3.291 24.284 1.00 91.69 184 LYS A CA 1
ATOM 1484 C C . LYS A 1 184 ? 1.769 2.732 25.018 1.00 91.69 184 LYS A C 1
ATOM 1486 O O . LYS A 1 184 ? 1.811 1.530 25.265 1.00 91.69 184 LYS A O 1
ATOM 1491 N N . LEU A 1 185 ? 2.723 3.567 25.425 1.00 90.31 185 LEU A N 1
ATOM 1492 C CA . LEU A 1 185 ? 3.840 3.112 26.263 1.00 90.31 185 LEU A CA 1
ATOM 1493 C C . LEU A 1 185 ? 3.351 2.522 27.595 1.00 90.31 185 LEU A C 1
ATOM 1495 O O . LEU A 1 185 ? 3.876 1.502 28.046 1.00 90.31 185 LEU A O 1
ATOM 1499 N N . ASN A 1 186 ? 2.320 3.125 28.189 1.00 90.25 186 ASN A N 1
ATOM 1500 C CA . ASN A 1 186 ? 1.710 2.644 29.425 1.00 90.25 186 ASN A CA 1
ATOM 1501 C C . ASN A 1 186 ? 0.972 1.314 29.218 1.00 90.25 186 ASN A C 1
ATOM 1503 O O . ASN A 1 186 ? 1.158 0.391 30.007 1.00 90.25 186 ASN A O 1
ATOM 1507 N N . GLU A 1 187 ? 0.196 1.173 28.137 1.00 91.12 187 GLU A N 1
ATOM 1508 C CA . GLU A 1 187 ? -0.439 -0.101 27.755 1.00 91.12 187 GLU A CA 1
ATOM 1509 C C . GLU A 1 187 ? 0.592 -1.228 27.554 1.00 91.12 187 GLU A C 1
ATOM 1511 O O . GLU A 1 187 ? 0.331 -2.380 27.896 1.00 91.12 187 GLU A O 1
ATOM 1516 N N . MET A 1 188 ? 1.786 -0.894 27.053 1.00 89.25 188 MET A N 1
ATOM 1517 C CA . MET A 1 188 ? 2.905 -1.829 26.883 1.00 89.25 188 MET A CA 1
ATOM 1518 C C . MET A 1 188 ? 3.660 -2.136 28.193 1.00 89.25 188 MET A C 1
ATOM 1520 O O . MET A 1 188 ? 4.556 -2.985 28.195 1.00 89.25 188 MET A O 1
ATOM 1524 N N . GLY A 1 189 ? 3.321 -1.468 29.303 1.00 87.56 189 GLY A N 1
ATOM 1525 C CA . GLY A 1 189 ? 3.968 -1.639 30.606 1.00 87.56 189 GLY A CA 1
ATOM 1526 C C . GLY A 1 189 ? 5.383 -1.055 30.680 1.00 87.56 189 GLY A C 1
ATOM 1527 O O . GLY A 1 189 ? 6.232 -1.609 31.375 1.00 87.56 189 GLY A O 1
ATOM 1528 N N . LEU A 1 190 ? 5.657 0.023 29.937 1.00 84.38 190 LEU A N 1
ATOM 1529 C CA . LEU A 1 190 ? 6.985 0.643 29.804 1.00 84.38 190 LEU A CA 1
ATOM 1530 C C . LEU A 1 190 ? 7.110 1.982 30.546 1.00 84.38 190 LEU A C 1
ATOM 1532 O O . LEU A 1 190 ? 7.930 2.829 30.192 1.00 84.38 190 LEU A O 1
ATOM 1536 N N . GLU A 1 191 ? 6.300 2.185 31.582 1.00 81.31 191 GLU A N 1
ATOM 1537 C CA . GLU A 1 191 ? 6.382 3.363 32.442 1.00 81.31 191 GLU A CA 1
ATOM 1538 C C . GLU A 1 191 ? 7.624 3.267 33.345 1.00 81.31 191 GLU A C 1
ATOM 1540 O O . GLU A 1 191 ? 7.658 2.511 34.315 1.00 81.31 191 GLU A O 1
ATOM 1545 N N . ASN A 1 192 ? 8.677 4.010 33.002 1.00 83.62 192 ASN A N 1
ATOM 1546 C CA . ASN A 1 192 ? 9.882 4.145 33.818 1.00 83.62 192 ASN A CA 1
ATOM 1547 C C . ASN A 1 192 ? 10.482 5.553 33.711 1.00 83.62 192 ASN A C 1
ATOM 1549 O O . ASN A 1 192 ? 10.138 6.331 32.816 1.00 83.62 192 ASN A O 1
ATOM 1553 N N . ASP A 1 193 ? 11.405 5.870 34.620 1.00 85.81 193 ASP A N 1
ATOM 1554 C CA . ASP A 1 193 ? 12.030 7.195 34.718 1.00 85.81 193 ASP A CA 1
ATOM 1555 C C . ASP A 1 193 ? 12.747 7.607 33.425 1.00 85.81 193 ASP A C 1
ATOM 1557 O O . ASP A 1 193 ? 12.764 8.785 33.062 1.00 85.81 193 ASP A O 1
ATOM 1561 N N . TRP A 1 194 ? 13.292 6.638 32.682 1.00 86.25 194 TRP A N 1
ATOM 1562 C CA . TRP A 1 194 ? 13.945 6.899 31.404 1.00 86.25 194 TRP A CA 1
ATOM 1563 C C . TRP A 1 194 ? 12.934 7.295 30.319 1.00 86.25 194 TRP A C 1
ATOM 1565 O O . TRP A 1 194 ? 13.110 8.329 29.673 1.00 86.25 194 TRP A O 1
ATOM 1575 N N . ALA A 1 195 ? 11.829 6.557 30.177 1.00 88.38 195 ALA A N 1
ATOM 1576 C CA . ALA A 1 195 ? 10.730 6.919 29.282 1.00 88.38 195 ALA A CA 1
ATOM 1577 C C . ALA A 1 195 ? 10.157 8.301 29.634 1.00 88.38 195 ALA A C 1
ATOM 1579 O O . ALA A 1 195 ? 9.930 9.124 28.747 1.00 88.38 195 ALA A O 1
ATOM 1580 N N . ALA A 1 196 ? 9.976 8.592 30.927 1.00 89.19 196 ALA A N 1
ATOM 1581 C CA . ALA A 1 196 ? 9.515 9.897 31.397 1.00 89.19 196 ALA A CA 1
ATOM 1582 C C . ALA A 1 196 ? 10.507 11.018 31.044 1.00 89.19 196 ALA A C 1
ATOM 1584 O O . ALA A 1 196 ? 10.093 12.097 30.616 1.00 89.19 196 ALA A O 1
ATOM 1585 N N . SER A 1 197 ? 11.811 10.752 31.161 1.00 89.44 197 SER A N 1
ATOM 1586 C CA . SER A 1 197 ? 12.888 11.665 30.770 1.00 89.44 197 SER A CA 1
ATOM 1587 C C . SER A 1 197 ? 12.839 11.968 29.268 1.00 89.44 197 SER A C 1
ATOM 1589 O O . SER A 1 197 ? 12.774 13.140 28.883 1.00 89.44 197 SER A O 1
ATOM 1591 N N . VAL A 1 198 ? 12.811 10.942 28.410 1.00 92.06 198 VAL A N 1
ATOM 1592 C CA . VAL A 1 198 ? 12.688 11.091 26.945 1.00 92.06 198 VAL A CA 1
ATOM 1593 C C . VAL A 1 198 ? 11.435 11.899 26.611 1.00 92.06 198 VAL A C 1
ATOM 1595 O O . VAL A 1 198 ? 11.502 13.014 26.090 1.00 92.06 198 VAL A O 1
ATOM 1598 N N . MET A 1 199 ? 10.267 11.402 27.017 1.00 94.38 199 MET A N 1
ATOM 1599 C CA . MET A 1 199 ? 8.997 12.033 26.675 1.00 94.38 199 MET A CA 1
ATOM 1600 C C . MET A 1 199 ? 8.881 13.442 27.264 1.00 94.38 199 MET A C 1
ATOM 1602 O O . MET A 1 199 ? 8.258 14.303 26.649 1.00 94.38 199 MET A O 1
ATOM 1606 N N . GLY A 1 200 ? 9.498 13.729 28.413 1.00 93.25 200 GLY A N 1
ATOM 1607 C CA . GLY A 1 200 ? 9.521 15.043 29.059 1.00 93.25 200 GLY A CA 1
ATOM 1608 C C . GLY A 1 200 ? 10.102 16.161 28.189 1.00 93.25 200 GLY A C 1
ATOM 1609 O O . GLY A 1 200 ? 9.604 17.285 28.254 1.00 93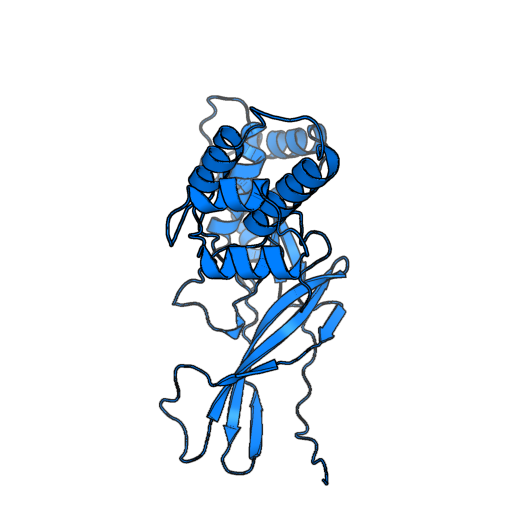.25 200 GLY A O 1
ATOM 1610 N N . ARG A 1 201 ? 11.074 15.848 27.322 1.00 93.94 201 ARG A N 1
ATOM 1611 C CA . ARG A 1 201 ? 11.724 16.815 26.414 1.00 93.94 201 ARG A CA 1
ATOM 1612 C C . ARG A 1 201 ? 10.898 17.130 25.162 1.00 93.94 201 ARG A C 1
ATOM 1614 O O . ARG A 1 201 ? 11.136 18.146 24.517 1.00 93.94 201 ARG A O 1
ATOM 1621 N N . LEU A 1 202 ? 9.929 16.281 24.821 1.00 96.50 202 LEU A N 1
ATOM 1622 C CA . LEU A 1 202 ? 9.128 16.411 23.604 1.00 96.50 202 LEU A CA 1
ATOM 1623 C C . LEU A 1 202 ? 7.929 17.351 23.789 1.00 96.50 202 LEU A C 1
ATOM 1625 O O . LEU A 1 202 ? 7.299 17.396 24.856 1.00 96.50 202 LEU A O 1
ATOM 1629 N N . GLY A 1 203 ? 7.574 18.061 22.716 1.00 96.19 203 GLY A N 1
ATOM 1630 C CA . GLY A 1 203 ? 6.373 18.893 22.635 1.00 96.19 203 GLY A CA 1
ATOM 1631 C C . GLY A 1 203 ? 5.067 18.086 22.677 1.00 96.19 203 GLY A C 1
ATOM 1632 O O . GLY A 1 203 ? 5.060 16.859 22.740 1.00 96.19 203 GLY A O 1
ATOM 1633 N N . LYS A 1 204 ? 3.916 18.776 22.638 1.00 96.56 204 LYS A N 1
ATOM 1634 C CA . LYS A 1 204 ? 2.590 18.114 22.554 1.00 96.56 204 LYS A CA 1
ATOM 1635 C C . LYS A 1 204 ? 2.462 17.245 21.298 1.00 96.56 204 LYS A C 1
ATOM 1637 O O . LYS A 1 204 ? 1.819 16.195 21.334 1.00 96.56 204 LYS A O 1
ATOM 1642 N N . THR A 1 205 ? 3.071 17.714 20.219 1.00 96.31 205 THR A N 1
ATOM 1643 C CA . THR A 1 205 ? 3.323 16.986 18.982 1.00 96.31 205 THR A CA 1
ATOM 1644 C C . THR A 1 205 ? 4.821 16.983 18.724 1.00 96.31 205 THR A C 1
ATOM 1646 O O . THR A 1 205 ? 5.493 17.935 19.127 1.00 96.31 205 THR A O 1
ATOM 1649 N N . PHE A 1 206 ? 5.332 15.940 18.080 1.00 95.31 206 PHE A N 1
ATOM 1650 C CA . PHE A 1 206 ? 6.749 15.820 17.737 1.00 95.31 206 PHE A CA 1
ATOM 1651 C C . PHE A 1 206 ? 6.938 14.977 16.470 1.00 95.31 206 PHE A C 1
ATOM 1653 O O . PHE A 1 206 ? 6.029 14.254 16.061 1.00 95.31 206 PHE A O 1
ATOM 1660 N N . LEU A 1 207 ? 8.110 15.079 15.851 1.00 93.94 207 LEU A N 1
ATOM 1661 C CA . LEU A 1 207 ? 8.568 14.289 14.711 1.00 93.94 207 LEU A CA 1
ATOM 1662 C C . LEU A 1 207 ? 9.504 13.163 15.159 1.00 93.94 207 LEU A C 1
ATOM 1664 O O . LEU A 1 207 ? 10.020 13.162 16.275 1.00 93.94 207 LEU A O 1
ATOM 1668 N N . PHE A 1 208 ? 9.776 12.222 14.255 1.00 91.31 208 PHE A N 1
ATOM 1669 C CA . PHE A 1 208 ? 10.661 11.091 14.546 1.00 91.31 208 PHE A CA 1
ATOM 1670 C C . PHE A 1 208 ? 12.075 11.557 14.913 1.00 91.31 208 PHE A C 1
ATOM 1672 O O . PHE A 1 208 ? 12.621 11.113 15.916 1.00 91.31 208 PHE A O 1
ATOM 1679 N N . ASP A 1 209 ? 12.623 12.518 14.164 1.00 92.19 209 ASP A N 1
ATOM 1680 C CA . ASP A 1 209 ? 13.954 13.079 14.428 1.00 92.19 209 ASP A CA 1
ATOM 1681 C C . ASP A 1 209 ? 14.038 13.740 15.816 1.00 92.19 209 ASP A C 1
ATOM 1683 O O . ASP A 1 209 ? 15.081 13.698 16.462 1.00 92.19 209 ASP A O 1
ATOM 1687 N N . GLU A 1 210 ? 12.942 14.336 16.301 1.00 94.56 210 GLU A N 1
ATOM 1688 C CA . GLU A 1 210 ? 12.884 14.933 17.641 1.00 94.56 210 GLU A CA 1
ATOM 1689 C C . GLU A 1 210 ? 12.848 13.854 18.732 1.00 94.56 210 GLU A C 1
ATOM 1691 O O . GLU A 1 210 ? 13.500 14.009 19.766 1.00 94.56 210 GLU A O 1
ATOM 1696 N N . LEU A 1 211 ? 12.127 12.748 18.499 1.00 93.56 211 LEU A N 1
ATOM 1697 C CA . LEU A 1 211 ? 12.149 11.575 19.377 1.00 93.56 211 LEU A CA 1
ATOM 1698 C C . LEU A 1 211 ? 13.554 10.964 19.439 1.00 93.56 211 LEU A C 1
ATOM 1700 O O . LEU A 1 211 ? 14.054 10.726 20.534 1.00 93.56 211 LEU A O 1
ATOM 1704 N N . ASP A 1 212 ? 14.207 10.767 18.293 1.00 91.12 212 ASP A N 1
ATOM 1705 C CA . ASP A 1 212 ? 15.554 10.193 18.217 1.00 91.12 212 ASP A CA 1
ATOM 1706 C C . ASP A 1 212 ? 16.592 11.087 18.916 1.00 91.12 212 ASP A C 1
ATOM 1708 O O . ASP A 1 212 ? 17.378 10.621 19.742 1.00 91.12 212 ASP A O 1
ATOM 1712 N N . GLN A 1 213 ? 16.528 12.405 18.699 1.00 92.19 213 GLN A N 1
ATOM 1713 C CA . GLN A 1 213 ? 17.354 13.368 19.435 1.00 92.19 213 GLN A CA 1
ATOM 1714 C C . GLN A 1 213 ? 17.094 13.314 20.942 1.00 92.19 213 GLN A C 1
ATOM 1716 O O . GLN A 1 213 ? 18.031 13.371 21.739 1.00 92.19 213 GLN A O 1
ATOM 1721 N N . SER A 1 214 ? 15.830 13.196 21.350 1.00 92.38 214 SER A N 1
ATOM 1722 C CA . SER A 1 214 ? 15.462 13.095 22.759 1.00 92.38 214 SER A CA 1
ATOM 1723 C C . SER A 1 214 ? 16.001 11.820 23.410 1.00 92.38 214 SER A C 1
ATOM 1725 O O . SER A 1 214 ? 16.531 11.880 24.519 1.00 92.38 214 SER A O 1
ATOM 1727 N N . ILE A 1 215 ? 15.937 10.691 22.702 1.00 89.44 215 ILE A N 1
ATOM 1728 C CA . ILE A 1 215 ? 16.515 9.406 23.109 1.00 89.44 215 ILE A CA 1
ATOM 1729 C C . ILE A 1 215 ? 18.033 9.525 23.289 1.00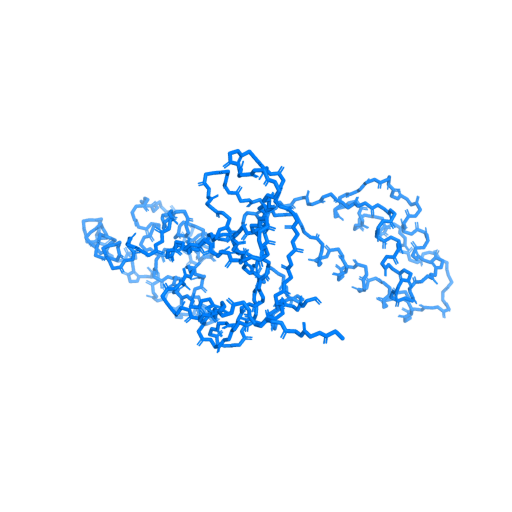 89.44 215 ILE A C 1
ATOM 1731 O O . ILE A 1 215 ? 18.561 9.125 24.326 1.00 89.44 215 ILE A O 1
ATOM 1735 N N . GLN A 1 216 ? 18.733 10.126 22.322 1.00 86.44 216 GLN A N 1
ATOM 1736 C CA . GLN A 1 216 ? 20.185 10.332 22.388 1.00 86.44 216 GLN A CA 1
ATOM 1737 C C . GLN A 1 216 ? 20.590 11.252 23.549 1.00 86.44 216 GLN A C 1
ATOM 1739 O O . GLN A 1 216 ? 21.615 11.035 24.185 1.00 86.44 216 GLN A O 1
ATOM 1744 N N . GLN A 1 217 ? 19.778 12.265 23.861 1.00 85.44 217 GLN A N 1
ATOM 1745 C CA . GLN A 1 217 ? 20.002 13.178 24.991 1.00 85.44 217 GLN A CA 1
ATOM 1746 C C . GLN A 1 217 ? 19.594 12.591 26.345 1.00 85.44 217 GLN A C 1
ATOM 1748 O O . GLN A 1 217 ? 20.029 13.080 27.387 1.00 85.44 217 GLN A O 1
ATOM 1753 N N . ALA A 1 218 ? 18.731 11.579 26.342 1.00 79.31 218 ALA A N 1
ATOM 1754 C CA . ALA A 1 218 ? 18.403 10.776 27.510 1.00 79.31 218 ALA A CA 1
ATOM 1755 C C . ALA A 1 218 ? 19.391 9.612 27.702 1.00 79.31 218 ALA A C 1
ATOM 1757 O O . ALA A 1 218 ? 19.151 8.759 28.560 1.00 79.31 218 ALA A O 1
ATOM 1758 N N . ALA A 1 219 ? 20.477 9.553 26.915 1.00 63.28 219 ALA A N 1
ATOM 1759 C CA . ALA A 1 219 ? 21.547 8.585 27.110 1.00 63.28 219 ALA A CA 1
ATOM 1760 C C . ALA A 1 219 ? 22.050 8.638 28.566 1.00 63.28 219 ALA A C 1
ATOM 1762 O O . ALA A 1 219 ? 22.061 9.709 29.175 1.00 63.28 219 ALA A O 1
ATOM 1763 N N . PRO A 1 220 ? 22.403 7.479 29.146 1.00 57.09 220 PRO A N 1
ATOM 1764 C CA . PRO A 1 220 ? 22.434 7.280 30.587 1.00 57.09 220 PRO A CA 1
ATOM 1765 C C . PRO A 1 220 ? 23.679 7.907 31.219 1.00 57.09 220 PRO A C 1
ATOM 1767 O O . PRO A 1 220 ? 24.616 7.202 31.587 1.00 57.09 220 PRO A O 1
ATOM 1770 N N . ASP A 1 221 ? 23.681 9.224 31.385 1.00 55.09 221 ASP A N 1
ATOM 1771 C CA . ASP A 1 221 ? 24.453 9.832 32.456 1.00 55.09 221 ASP A CA 1
ATOM 1772 C C . ASP A 1 221 ? 23.638 9.679 33.747 1.00 55.09 221 ASP A C 1
ATOM 1774 O O . ASP A 1 221 ? 22.574 10.271 33.908 1.00 55.09 221 ASP A O 1
ATOM 1778 N N . GLU A 1 222 ? 24.185 8.837 34.632 1.00 45.75 222 GLU A N 1
ATOM 1779 C CA . GLU A 1 222 ? 23.756 8.478 35.994 1.00 45.75 222 GLU A CA 1
ATOM 1780 C C . GLU A 1 222 ? 22.984 7.139 36.171 1.00 45.75 222 GLU A C 1
ATOM 1782 O O . GLU A 1 222 ? 21.788 7.011 35.935 1.00 45.75 222 GLU A O 1
ATOM 1787 N N . ALA A 1 223 ? 23.720 6.154 36.718 1.00 42.16 223 ALA A N 1
ATOM 1788 C CA . ALA A 1 223 ? 23.274 5.010 37.536 1.00 42.16 223 ALA A CA 1
ATOM 1789 C C . ALA A 1 223 ? 22.681 3.743 36.860 1.00 42.16 223 ALA A C 1
ATOM 1791 O O . ALA A 1 223 ? 21.501 3.422 36.950 1.00 42.16 223 ALA A O 1
ATOM 1792 N N . SER A 1 224 ? 23.571 2.946 36.263 1.00 51.88 224 SER A N 1
ATOM 1793 C CA . SER A 1 224 ? 23.852 1.509 36.528 1.00 51.88 224 SER A CA 1
ATOM 1794 C C . SER A 1 224 ? 22.895 0.604 37.362 1.00 51.88 224 SER A C 1
ATOM 1796 O O . SER A 1 224 ? 23.377 -0.276 38.077 1.00 51.88 224 SER A O 1
ATOM 1798 N N . ALA A 1 225 ? 21.566 0.693 37.224 1.00 51.28 225 ALA A N 1
ATOM 1799 C CA . ALA A 1 225 ? 20.633 -0.278 37.832 1.00 51.28 225 ALA A CA 1
ATOM 1800 C C . ALA A 1 225 ? 19.633 -0.950 36.861 1.00 51.28 225 ALA A C 1
ATOM 1802 O O . ALA A 1 225 ? 19.163 -2.045 37.160 1.00 51.28 225 ALA A O 1
ATOM 1803 N N . HIS A 1 226 ? 19.360 -0.380 35.677 1.00 56.84 226 HIS A N 1
ATOM 1804 C CA . HIS A 1 226 ? 18.240 -0.819 34.815 1.00 56.84 226 HIS A CA 1
ATOM 1805 C C . HIS A 1 226 ? 18.585 -1.003 33.324 1.00 56.84 226 HIS A C 1
ATOM 1807 O O . HIS A 1 226 ? 17.750 -0.783 32.451 1.00 56.84 226 HIS A O 1
ATOM 1813 N N . THR A 1 227 ? 19.806 -1.434 32.988 1.00 66.56 227 THR A N 1
ATOM 1814 C CA . THR A 1 227 ? 20.286 -1.500 31.588 1.00 66.56 227 THR A CA 1
ATOM 1815 C C . THR A 1 227 ? 19.376 -2.313 30.655 1.00 66.56 227 THR A C 1
ATOM 1817 O O . THR A 1 227 ? 19.211 -1.949 29.495 1.00 66.56 227 THR A O 1
ATOM 1820 N N . ARG A 1 228 ? 18.754 -3.396 31.146 1.00 70.44 228 ARG A N 1
ATOM 1821 C CA . ARG A 1 228 ? 17.831 -4.214 30.337 1.00 70.44 228 ARG A CA 1
ATOM 1822 C C . ARG A 1 228 ? 16.468 -3.553 30.135 1.00 70.44 228 ARG A C 1
ATOM 1824 O O . ARG A 1 228 ? 15.932 -3.636 29.035 1.00 70.44 228 ARG A O 1
ATOM 1831 N N . ASP A 1 229 ? 15.932 -2.894 31.160 1.00 78.19 229 ASP A N 1
ATOM 1832 C CA . ASP A 1 229 ? 14.625 -2.231 31.078 1.00 78.19 229 ASP A CA 1
ATOM 1833 C C . ASP A 1 229 ? 14.704 -0.996 30.175 1.00 78.19 229 ASP A C 1
ATOM 1835 O O . ASP A 1 229 ? 13.820 -0.783 29.347 1.00 78.19 229 ASP A O 1
ATOM 1839 N N . VAL A 1 230 ? 15.805 -0.238 30.255 1.00 79.81 230 VAL A N 1
ATOM 1840 C CA . VAL A 1 230 ? 16.086 0.891 29.354 1.00 79.81 230 VAL A CA 1
ATOM 1841 C C . VAL A 1 230 ? 16.223 0.413 27.911 1.00 79.81 230 VAL A C 1
ATOM 1843 O O . VAL A 1 230 ? 15.558 0.953 27.034 1.00 79.81 230 VAL A O 1
ATOM 1846 N N . GLN A 1 231 ? 17.013 -0.637 27.662 1.00 82.31 231 GLN A N 1
ATOM 1847 C CA . GLN A 1 231 ? 17.187 -1.181 26.313 1.00 82.31 231 GLN A CA 1
ATOM 1848 C C . GLN A 1 231 ? 15.860 -1.664 25.714 1.00 82.31 231 GLN A C 1
ATOM 1850 O O . GLN A 1 231 ? 15.537 -1.338 24.575 1.00 82.31 231 GLN A O 1
ATOM 1855 N N . ARG A 1 232 ? 15.050 -2.381 26.502 1.00 85.56 232 ARG A N 1
ATOM 1856 C CA . ARG A 1 232 ? 13.713 -2.812 26.081 1.00 85.56 232 ARG A CA 1
ATOM 1857 C C . ARG A 1 232 ? 12.806 -1.618 25.779 1.00 85.56 232 ARG A C 1
ATOM 1859 O O . ARG A 1 232 ? 12.079 -1.635 24.794 1.00 85.56 232 ARG A O 1
ATOM 1866 N N . THR A 1 233 ? 12.843 -0.585 26.618 1.00 86.94 233 THR A N 1
ATOM 1867 C CA . THR A 1 233 ? 12.029 0.625 26.436 1.00 86.94 233 THR A CA 1
ATOM 1868 C C . THR A 1 233 ? 12.422 1.368 25.166 1.00 86.94 233 THR A C 1
ATOM 1870 O O . THR A 1 233 ? 11.547 1.757 24.401 1.00 86.94 233 THR A O 1
ATOM 1873 N N . LEU A 1 234 ? 13.724 1.502 24.905 1.00 87.88 234 LEU A N 1
ATOM 1874 C CA . LEU A 1 234 ? 14.269 2.072 23.677 1.00 87.88 234 LEU A CA 1
ATOM 1875 C C . LEU A 1 234 ? 13.780 1.314 22.435 1.00 87.88 234 LEU A C 1
ATOM 1877 O O . LEU A 1 234 ? 13.224 1.918 21.519 1.00 87.88 234 LEU A O 1
ATOM 1881 N N . GLU A 1 235 ? 13.948 -0.010 22.421 1.00 86.44 235 GLU A N 1
ATOM 1882 C CA . GLU A 1 235 ? 13.505 -0.871 21.318 1.00 86.44 235 GLU A CA 1
ATOM 1883 C C . GLU A 1 235 ? 11.998 -0.733 21.073 1.00 86.44 235 GLU A C 1
ATOM 1885 O O . GLU A 1 235 ? 11.560 -0.558 19.936 1.00 86.44 235 GLU A O 1
ATOM 1890 N N . CYS A 1 236 ? 11.198 -0.732 22.139 1.00 88.12 236 CYS A N 1
ATOM 1891 C CA . CYS A 1 236 ? 9.754 -0.563 22.044 1.00 88.12 236 CYS A CA 1
ATOM 1892 C C . CYS A 1 236 ? 9.325 0.850 21.620 1.00 88.12 236 CYS A C 1
ATOM 1894 O O . CYS A 1 236 ? 8.325 0.978 20.919 1.00 88.12 236 CYS A O 1
ATOM 1896 N N . MET A 1 237 ? 10.050 1.905 22.005 1.00 89.75 237 MET A N 1
ATOM 1897 C CA . MET A 1 237 ? 9.781 3.273 21.547 1.00 89.75 237 MET A CA 1
ATOM 1898 C C . MET A 1 237 ? 10.024 3.415 20.045 1.00 89.75 237 MET A C 1
ATOM 1900 O O . MET A 1 237 ? 9.179 3.980 19.350 1.00 89.75 237 MET A O 1
ATOM 1904 N N . HIS A 1 238 ? 11.133 2.870 19.534 1.00 87.94 238 HIS A N 1
ATOM 1905 C CA . HIS A 1 238 ? 11.377 2.821 18.091 1.00 87.94 238 HIS A CA 1
ATOM 1906 C C . HIS A 1 238 ? 10.309 1.993 17.380 1.00 87.94 238 HIS A C 1
ATOM 1908 O O . HIS A 1 238 ? 9.741 2.459 16.398 1.00 87.94 238 HIS A O 1
ATOM 1914 N N . TRP A 1 239 ? 9.966 0.820 17.916 1.00 87.25 239 TRP A N 1
ATOM 1915 C CA . TRP A 1 239 ? 8.912 -0.025 17.358 1.00 87.25 239 TRP A CA 1
ATOM 1916 C C . TRP A 1 239 ? 7.554 0.692 17.296 1.00 87.25 239 TRP A C 1
ATOM 1918 O O . TRP A 1 239 ? 6.878 0.646 16.269 1.00 87.25 239 TRP A O 1
ATOM 1928 N N . LEU A 1 240 ? 7.163 1.397 18.364 1.00 89.31 240 LEU A N 1
ATOM 1929 C CA . LEU A 1 240 ? 5.918 2.165 18.419 1.00 89.31 240 LEU A CA 1
ATOM 1930 C C . LEU A 1 240 ? 5.924 3.322 17.414 1.00 89.31 240 LEU A C 1
ATOM 1932 O O . LEU A 1 240 ? 4.911 3.576 16.767 1.00 89.31 240 LEU A O 1
ATOM 1936 N N . ALA A 1 241 ? 7.057 4.011 17.272 1.00 88.75 241 ALA A N 1
ATOM 1937 C CA . ALA A 1 241 ? 7.211 5.083 16.299 1.00 88.75 241 ALA A CA 1
ATOM 1938 C C . ALA A 1 241 ? 7.143 4.560 14.852 1.00 88.75 241 ALA A C 1
ATOM 1940 O O . ALA A 1 241 ? 6.402 5.107 14.045 1.00 88.75 241 ALA A O 1
ATOM 1941 N N . GLU A 1 242 ? 7.828 3.460 14.533 1.00 84.81 242 GLU A N 1
ATOM 1942 C CA . GLU A 1 242 ? 7.793 2.837 13.199 1.00 84.81 242 GLU A CA 1
ATOM 1943 C C . GLU A 1 242 ? 6.421 2.251 12.836 1.00 84.81 242 GLU A C 1
ATOM 1945 O O . GLU A 1 242 ? 6.082 2.152 11.657 1.00 84.81 242 GLU A O 1
ATOM 1950 N N . SER A 1 243 ? 5.625 1.877 13.841 1.00 83.75 243 SER A N 1
ATOM 1951 C CA . SER A 1 243 ? 4.267 1.345 13.663 1.00 83.75 243 SER A CA 1
ATOM 1952 C C . SER A 1 243 ? 3.196 2.441 13.592 1.00 83.75 243 SER A C 1
ATOM 1954 O O . SER A 1 243 ? 2.013 2.135 13.469 1.00 83.75 243 SER A O 1
ATOM 1956 N N . ASN A 1 244 ? 3.581 3.717 13.685 1.00 85.56 244 ASN A N 1
ATOM 1957 C CA . ASN A 1 244 ? 2.668 4.850 13.627 1.00 85.56 244 ASN A CA 1
ATOM 1958 C C . ASN A 1 244 ? 3.023 5.742 12.436 1.00 85.56 244 ASN A C 1
ATOM 1960 O O . ASN A 1 244 ? 3.975 6.521 12.460 1.00 85.56 244 ASN A O 1
ATOM 1964 N N . TYR A 1 245 ? 2.244 5.600 11.372 1.00 85.94 245 TYR A N 1
ATOM 1965 C CA . TYR A 1 245 ? 2.461 6.277 10.107 1.00 85.94 245 TYR A CA 1
ATOM 1966 C C . TYR A 1 245 ? 1.192 6.983 9.648 1.00 85.94 245 TYR A C 1
ATOM 1968 O O . TYR A 1 245 ? 0.067 6.617 9.984 1.00 85.94 245 TYR A O 1
ATOM 1976 N N . GLU A 1 246 ? 1.390 8.007 8.830 1.00 89.00 246 GLU A N 1
ATOM 1977 C CA . GLU A 1 246 ? 0.309 8.746 8.200 1.00 89.00 246 GLU A CA 1
ATOM 1978 C C . GLU A 1 246 ? 0.283 8.399 6.712 1.00 89.00 246 GLU A C 1
ATOM 1980 O O . GLU A 1 246 ? 1.320 8.390 6.043 1.00 89.00 246 GLU A O 1
ATOM 1985 N N . ILE A 1 247 ? -0.909 8.087 6.209 1.00 91.31 247 ILE A N 1
ATOM 1986 C CA . ILE A 1 247 ? -1.136 7.676 4.827 1.00 91.31 247 ILE A CA 1
ATOM 1987 C C . ILE A 1 247 ? -2.132 8.589 4.134 1.00 91.31 247 ILE A C 1
ATOM 1989 O O . ILE A 1 247 ? -3.126 9.011 4.721 1.00 91.31 247 ILE A O 1
ATOM 1993 N N . HIS A 1 248 ? -1.887 8.827 2.850 1.00 91.69 248 HIS A N 1
ATOM 1994 C CA . HIS A 1 248 ? -2.751 9.621 1.988 1.00 91.69 248 HIS A CA 1
ATOM 1995 C C . HIS A 1 248 ? -3.132 8.832 0.745 1.00 91.69 248 HIS A C 1
ATOM 1997 O O . HIS A 1 248 ? -2.304 8.149 0.143 1.00 91.69 248 HIS A O 1
ATOM 2003 N N . PHE A 1 249 ? -4.388 8.965 0.336 1.00 91.69 249 PHE A N 1
ATOM 2004 C CA . PHE A 1 249 ? -4.874 8.469 -0.947 1.00 91.69 249 PHE A CA 1
ATOM 2005 C C . PHE A 1 249 ? -5.231 9.648 -1.842 1.00 91.69 249 PHE A C 1
ATOM 2007 O O . PHE A 1 249 ? -5.633 10.709 -1.358 1.00 91.69 249 PHE A O 1
ATOM 2014 N N . ALA A 1 250 ? -5.131 9.450 -3.157 1.00 89.69 250 ALA A N 1
ATOM 2015 C CA . ALA A 1 250 ? -5.578 10.448 -4.116 1.00 89.69 250 ALA A CA 1
ATOM 2016 C C . ALA A 1 250 ? -7.071 10.761 -3.880 1.00 89.69 250 ALA A C 1
ATOM 2018 O O . ALA A 1 250 ? -7.871 9.822 -3.808 1.00 89.69 250 ALA A O 1
ATOM 2019 N N . PRO A 1 251 ? -7.488 12.038 -3.798 1.00 89.38 251 PRO A N 1
ATOM 2020 C CA . PRO A 1 251 ? -8.894 12.389 -3.586 1.00 89.38 251 PRO A CA 1
ATOM 2021 C C . PRO A 1 251 ? -9.839 11.844 -4.664 1.00 89.38 251 PRO A C 1
ATOM 2023 O O . PRO A 1 251 ? -11.017 11.640 -4.391 1.00 89.38 251 PRO A O 1
ATOM 2026 N N . SER A 1 252 ? -9.315 11.607 -5.869 1.00 89.81 252 SER A N 1
ATOM 2027 C CA . SER A 1 252 ? -10.029 11.024 -7.006 1.00 89.81 252 SER A CA 1
ATOM 2028 C C . SER A 1 252 ? -10.233 9.511 -6.916 1.00 89.81 252 SER A C 1
ATOM 2030 O O . SER A 1 252 ? -11.058 8.999 -7.661 1.00 89.81 252 SER A O 1
ATOM 2032 N N . SER A 1 253 ? -9.497 8.803 -6.049 1.00 91.25 253 SER A N 1
ATOM 2033 C CA . SER A 1 253 ? -9.671 7.355 -5.864 1.00 91.25 253 SER A CA 1
ATOM 2034 C C . SER A 1 253 ? -10.983 7.053 -5.151 1.00 91.25 253 SER A C 1
ATOM 2036 O O . SER A 1 253 ? -11.346 7.739 -4.185 1.00 91.25 253 SER A O 1
ATOM 2038 N N . GLU A 1 254 ? -11.675 6.004 -5.575 1.00 93.19 254 GLU A N 1
ATOM 2039 C CA . GLU A 1 254 ? -12.855 5.519 -4.867 1.00 93.19 254 GLU A CA 1
ATOM 2040 C C . GLU A 1 254 ? -12.466 4.851 -3.544 1.00 93.19 254 GLU A C 1
ATOM 2042 O O . GLU A 1 254 ? -11.372 4.313 -3.401 1.00 93.19 254 GLU A O 1
ATOM 2047 N N . ILE A 1 255 ? -13.368 4.830 -2.556 1.00 94.94 255 ILE A N 1
ATOM 2048 C CA . ILE A 1 255 ? -13.105 4.140 -1.278 1.00 94.94 255 ILE A CA 1
ATOM 2049 C C . ILE A 1 255 ? -12.759 2.667 -1.513 1.00 94.94 255 ILE A C 1
ATOM 2051 O O . ILE A 1 255 ? -11.858 2.148 -0.859 1.00 94.94 255 ILE A O 1
ATOM 2055 N N . SER A 1 256 ? -13.432 2.020 -2.470 1.00 94.44 256 SER A N 1
ATOM 2056 C CA . SER A 1 256 ? -13.196 0.611 -2.780 1.00 94.44 256 SER A CA 1
ATOM 2057 C C . SER A 1 256 ? -11.789 0.329 -3.316 1.00 94.44 256 SER A C 1
ATOM 2059 O O . SER A 1 256 ? -11.277 -0.768 -3.112 1.00 94.44 256 SER A O 1
ATOM 2061 N N . GLU A 1 257 ? -11.131 1.321 -3.918 1.00 94.25 257 GLU A N 1
ATOM 2062 C CA . GLU A 1 257 ? -9.782 1.221 -4.488 1.00 94.25 257 GLU A CA 1
ATOM 2063 C C . GLU A 1 257 ? -8.681 1.349 -3.439 1.00 94.25 257 GLU A C 1
ATOM 2065 O O . GLU A 1 257 ? -7.527 1.020 -3.709 1.00 94.25 257 GLU A O 1
ATOM 2070 N N . ARG A 1 258 ? -8.999 1.863 -2.251 1.00 94.12 258 ARG A N 1
ATOM 2071 C CA . ARG A 1 258 ? -8.008 2.191 -1.225 1.00 94.12 258 ARG A CA 1
ATOM 2072 C C . ARG A 1 258 ? -7.711 0.962 -0.385 1.00 94.12 258 ARG A C 1
ATOM 2074 O O . ARG A 1 258 ? -8.624 0.318 0.132 1.00 94.12 258 ARG A O 1
ATOM 2081 N N . ILE A 1 259 ? -6.429 0.663 -0.208 1.00 92.81 259 ILE A N 1
ATOM 2082 C CA . ILE A 1 259 ? -5.985 -0.425 0.664 1.00 92.81 259 ILE A CA 1
ATOM 2083 C C . ILE A 1 259 ? -4.903 0.044 1.620 1.00 92.81 259 ILE A C 1
ATOM 2085 O O . ILE A 1 259 ? -4.010 0.786 1.234 1.00 92.81 259 ILE A O 1
ATOM 2089 N N . ILE A 1 260 ? -4.941 -0.419 2.861 1.00 92.19 260 ILE A N 1
ATOM 2090 C CA . ILE A 1 260 ? -3.805 -0.310 3.772 1.00 92.19 260 ILE A CA 1
ATOM 2091 C C . ILE A 1 260 ? -3.041 -1.619 3.658 1.00 92.19 260 ILE A C 1
ATOM 2093 O O . ILE A 1 260 ? -3.532 -2.683 4.034 1.00 92.19 260 ILE A O 1
ATOM 2097 N N . PHE A 1 261 ? -1.858 -1.533 3.071 1.00 88.19 261 PHE A N 1
ATOM 2098 C CA . PHE A 1 261 ? -0.959 -2.660 2.889 1.00 88.19 261 PHE A CA 1
ATOM 2099 C C . PHE A 1 261 ? 0.212 -2.531 3.867 1.00 88.19 261 PHE A C 1
ATOM 2101 O O . PHE A 1 261 ? 0.574 -1.396 4.173 1.00 88.19 261 PHE A O 1
ATOM 2108 N N . PRO A 1 262 ? 0.831 -3.635 4.322 1.00 86.25 262 PRO A N 1
ATOM 2109 C CA . PRO A 1 262 ? 2.052 -3.577 5.117 1.00 86.25 262 PRO A CA 1
ATOM 2110 C C . PRO A 1 262 ? 3.111 -2.633 4.540 1.00 86.25 262 PRO A C 1
ATOM 2112 O O . PRO A 1 262 ? 3.522 -2.772 3.382 1.00 86.25 262 PRO A O 1
ATOM 2115 N N . VAL A 1 263 ? 3.567 -1.686 5.356 1.00 77.88 263 VAL A N 1
ATOM 2116 C CA . VAL A 1 263 ? 4.546 -0.653 4.979 1.00 77.88 263 VAL A CA 1
ATOM 2117 C C . VAL A 1 263 ? 5.829 -0.730 5.799 1.00 77.88 263 VAL A C 1
ATOM 2119 O O . VAL A 1 263 ? 6.873 -0.265 5.337 1.00 77.88 263 VAL A O 1
ATOM 2122 N N . SER A 1 264 ? 5.780 -1.347 6.980 1.00 72.12 264 SER A N 1
ATOM 2123 C CA . SER A 1 264 ? 6.917 -1.479 7.893 1.00 72.12 264 SER A CA 1
ATOM 2124 C C . SER A 1 264 ? 7.403 -2.928 8.022 1.00 72.12 264 SER A C 1
ATOM 2126 O O . SER A 1 264 ? 6.726 -3.884 7.640 1.00 72.12 264 SER A O 1
ATOM 2128 N N . ARG A 1 265 ? 8.597 -3.118 8.602 1.00 70.75 265 ARG A N 1
ATOM 2129 C CA . ARG A 1 265 ? 9.090 -4.462 8.966 1.00 70.75 265 ARG A CA 1
ATOM 2130 C C . ARG A 1 265 ? 8.204 -5.138 10.011 1.00 70.75 265 ARG A C 1
ATOM 2132 O O . ARG A 1 265 ? 8.086 -6.363 9.995 1.00 70.75 265 ARG A O 1
ATOM 2139 N N . ASN A 1 266 ? 7.577 -4.348 10.879 1.00 69.38 266 ASN A N 1
ATOM 2140 C CA . ASN A 1 266 ? 6.703 -4.840 11.942 1.00 69.38 266 ASN A CA 1
ATOM 2141 C C . ASN A 1 266 ? 5.437 -5.498 11.379 1.00 69.38 266 ASN A C 1
ATOM 2143 O O . ASN A 1 266 ? 4.873 -6.379 12.013 1.00 69.38 266 ASN A O 1
ATOM 2147 N N . GLU A 1 267 ? 5.063 -5.153 10.149 1.00 78.50 267 GLU A N 1
ATOM 2148 C CA . GLU A 1 267 ? 3.910 -5.703 9.431 1.00 78.50 267 GLU A CA 1
ATOM 2149 C C . GLU A 1 267 ? 4.334 -6.749 8.389 1.00 78.50 267 GLU A C 1
ATOM 2151 O O . GLU A 1 267 ? 3.579 -7.084 7.479 1.00 78.50 267 GLU A O 1
ATOM 2156 N N . SER A 1 268 ? 5.560 -7.277 8.474 1.00 71.75 268 SER A N 1
ATOM 2157 C CA . SER A 1 268 ? 6.089 -8.232 7.485 1.00 71.75 268 SER A CA 1
ATOM 2158 C C . SER A 1 268 ? 5.271 -9.523 7.364 1.00 71.75 268 SER A C 1
ATOM 2160 O O . SER A 1 268 ? 5.299 -10.152 6.307 1.00 71.75 268 SER A O 1
ATOM 2162 N N . ASN A 1 269 ? 4.508 -9.879 8.403 1.00 71.31 269 ASN A N 1
ATOM 2163 C CA . ASN A 1 269 ? 3.563 -11.000 8.399 1.00 71.31 269 ASN A CA 1
ATOM 2164 C C . ASN A 1 269 ? 2.127 -10.593 8.011 1.00 71.31 269 ASN A C 1
ATOM 2166 O O . ASN A 1 269 ? 1.226 -11.425 8.065 1.00 71.31 269 ASN A O 1
ATOM 2170 N N . GLY A 1 270 ? 1.910 -9.342 7.602 1.00 76.12 270 GLY A N 1
ATOM 2171 C CA . GLY A 1 270 ? 0.594 -8.770 7.335 1.00 76.12 270 GLY A CA 1
ATOM 2172 C C . GLY A 1 270 ? 0.140 -7.772 8.400 1.00 76.12 270 GLY A C 1
ATOM 2173 O O . GLY A 1 270 ? 0.776 -7.607 9.440 1.00 76.12 270 GLY A O 1
ATOM 2174 N N . ILE A 1 271 ? -0.967 -7.090 8.109 1.00 79.38 271 ILE A N 1
ATOM 2175 C CA . ILE A 1 271 ? -1.680 -6.230 9.060 1.00 79.38 271 ILE A CA 1
ATOM 2176 C C . ILE A 1 271 ? -2.748 -7.059 9.779 1.00 79.38 271 ILE A C 1
ATOM 2178 O O . ILE A 1 271 ? -3.602 -7.684 9.136 1.00 79.38 271 ILE A O 1
ATOM 2182 N N . GLU A 1 272 ? -2.696 -7.065 11.105 1.00 69.00 272 GLU A N 1
ATOM 2183 C CA . GLU A 1 272 ? -3.750 -7.602 11.967 1.00 69.00 272 GLU A CA 1
ATOM 2184 C C . GLU A 1 272 ? -4.740 -6.493 12.366 1.00 69.00 272 GLU A C 1
ATOM 2186 O O . GLU A 1 272 ? -4.499 -5.310 12.124 1.00 69.00 272 GLU A O 1
ATOM 2191 N N . ASP A 1 273 ? -5.896 -6.907 12.876 1.00 56.94 273 ASP A N 1
ATOM 2192 C CA . ASP A 1 273 ? -7.003 -6.058 13.328 1.00 56.94 273 ASP A CA 1
ATOM 2193 C C . ASP A 1 273 ? -6.737 -5.342 14.661 1.00 56.94 273 ASP A C 1
ATOM 2195 O O . ASP A 1 273 ? -6.089 -5.938 15.549 1.00 56.94 273 ASP A O 1
#

Nearest PDB structures (foldseek):
  5if6-assembly2_B  TM=4.246E-01  e=1.887E+00  synthetic construct
  3er7-assembly1_A  TM=3.430E-01  e=6.168E+00  Exiguobacterium sibiricum 255-15
  2z77-assembly2_D  TM=3.001E-01  e=3.509E+00  Mycobacterium tuberculosis H37Rv
  5ier-assembly3_C  TM=2.992E-01  e=3.135E+00  synthetic construct

Sequence (273 aa):
MKLHPTGVVLWPDNKRVVVRPFISLDSTRVQDIIARALALSEPETEKQLLLVRADFDERHIDLDKSWLRHFEKVRPQIPAGERISEPRRLFIGALFSGEYALESAALFNPSIVPHPDQTRLGQGDLRFILSLRSTGEGHISSIQFRTGVIHHDHSIEIDKTTPFVTLPELNPKPTYHKRTFLDKLNEMGLENDWAASVMGRLGKTFLFDELDQSIQQAAPDEASAHTRDVQRTLECMHWLAESNYEIHFAPSSEISERIIFPVSRNESNGIED

pLDDT: mean 89.53, std 9.06, range [42.16, 98.31]

Foldseek 3Di:
DDDDDLPDDDDADQLQKDKDFQDDPPLVVLLVLLVVLVPDDPVRLLVLLVVLCVVPVQQEDPLLVQLLVQLVVSVVSDDPPDDDDSSSSSSSSSVRIDIWRFAADHKDDKDKDFDPDPPPDDVQKTKIKIWIWGAIPPRAIWIAIWIWMQDNVRRIDTDDFDSAADEWDWDPKDKDALVVLVVVCVVVVLDDPLVCQLSVQDDRIDTPVSSVVSNVVSPDPDDDDPVPSNVVSVVVSVVSNQVDIDTDDDPPDDRRRYMGWDDGPVSVNHDDD

Secondary structure (DSSP, 8-state):
-------------TT-EEEEE---S-HHHHHHHHHHHHTS-HHHHHHHHHHHHHHHTTT-S-HHHHHHHHHHHHGGGSPTT----HHHHHHHHHHTEEEEETTSSEEEEEEEEE-S--TT--TT-EEEEEEEEEE-GGG-EEEEEEEEEE-TTS-EEEPPPPS--BPPEEPSSPPEEHHHHHHHHHHTT---HHHHHHHHHS-SEE-HHHHHHHHHHTS--S-SS-HHHHHHHHHHHHHHHHT---EE--TTS-GGGBEE---SGGGTT----

Solvent-accessible surface area (backbone atoms only — not comparable to full-atom values): 15798 Å² total; per-residue (Å²): 136,86,85,77,85,80,81,81,79,87,75,64,50,56,74,33,28,37,85,39,78,46,72,68,89,50,62,66,62,48,43,55,52,49,52,58,59,68,71,46,54,69,74,56,33,48,54,52,37,51,53,58,41,69,79,43,58,94,47,47,76,64,58,64,62,55,15,42,58,34,25,64,73,53,46,85,71,50,73,86,88,69,86,74,54,68,57,50,41,35,36,56,4,48,74,26,43,38,77,41,28,45,21,58,71,38,73,45,78,76,47,76,45,76,36,92,71,66,78,97,60,63,89,71,42,44,41,30,37,34,40,30,40,22,21,12,66,95,63,38,22,24,40,38,35,40,43,32,37,38,38,65,88,70,50,69,49,71,57,84,68,63,58,40,43,42,78,53,48,70,51,94,74,36,79,43,48,44,65,65,52,49,53,50,38,49,75,71,69,50,82,45,73,65,53,52,52,27,58,65,74,51,55,72,54,42,43,64,69,56,52,52,52,30,48,64,72,54,50,85,83,80,77,101,77,51,73,67,61,52,50,52,43,52,54,49,50,52,50,53,51,68,71,54,78,40,73,44,68,65,88,87,58,55,66,41,26,40,36,54,63,60,86,44,80,92,23,70,76,22,52,80,135